Protein AF-A0A7C2HRN1-F1 (afdb_monomer)

Nearest PDB structures (foldseek):
  1wc1-assembly2_B  TM=8.917E-01  e=3.182E-07  Limnospira platensis
  1wc6-assembly2_B-2  TM=8.966E-01  e=6.779E-07  Limnospira platensis
  1cju-assembly1_A  TM=7.085E-01  e=2.713E-06  Canis lupus familiaris
  8hbe-assembly1_A  TM=8.268E-01  e=2.623E-05  Homo sapiens
  3uvj-assembly1_A  TM=7.933E-01  e=1.914E-05  Homo sapiens

Radius of gyration: 29.75 Å; Cα contacts (8 Å, |Δi|>4): 260; chains: 1; bounding box: 44×72×81 Å

Sequence (188 aa):
MGASLRDDRPRGGRRPVPVGACPSCGNASPEGARFCASCGASLVRACPTCGAEPPEAARFCPSCGTAIAEREPVAPGRERRLVTVLFADVTGSTGLGERLDPERLQEVLGTCFAAMREEIEAEGGTVEKFIGDAIVAVFGVPVAHEDDPSDRAARARSRGLRAAPGAVGARPDRARSRRGAARPRPRR

Solvent-accessible surface area (backbone atoms only — not comparable to full-atom values): 11573 Å² total; per-residue (Å²): 142,83,84,79,82,76,82,84,70,82,78,83,82,80,88,83,77,91,53,56,58,37,92,87,78,59,50,84,33,63,80,89,49,57,48,35,94,86,79,63,49,73,64,57,68,50,38,92,86,80,58,50,69,50,61,94,87,47,56,44,32,90,88,78,63,51,74,40,83,75,74,76,74,76,72,79,69,82,59,78,44,72,30,21,37,35,42,33,30,48,59,64,47,69,66,42,56,76,75,37,58,72,69,61,40,50,54,55,51,49,54,33,50,50,36,32,47,53,30,30,47,75,54,55,29,36,79,76,49,73,59,89,69,28,42,37,31,33,18,37,45,95,58,74,61,96,63,61,31,61,58,34,50,51,49,19,48,59,50,17,42,72,62,16,91,51,58,46,55,61,50,81,42,86,44,77,48,73,63,68,87,78,74,81,76,82,84,128

Mean predicted aligned error: 18.75 Å

pLDDT: mean 71.65, std 17.54, range [27.45, 92.25]

Foldseek 3Di:
DDDDDDPPDPPPDDDDDFDDQDPVPRHTDDPPDQADPPPGHGPADADPPPRHGDDLPDQADPVPRHGDDHDDPPPPPFDWWWKKKKKKFFPCLVVCPVVDDPVVSCVLLVQLCVLLCVLCVVLPWAFDDDDRRMTIIMFCPPPHDPDDNVVSSVRSQVRSCVRRPGRIDMDIDGDTDGDDDDDPDDDD

Structure (mmCIF, N/CA/C/O backbone):
data_AF-A0A7C2HRN1-F1
#
_entry.id   AF-A0A7C2HRN1-F1
#
loop_
_atom_site.group_PDB
_atom_site.id
_atom_site.type_symbol
_atom_site.label_atom_id
_atom_site.label_alt_id
_atom_site.label_comp_id
_atom_site.label_asym_id
_atom_site.label_entity_id
_atom_site.label_seq_id
_atom_site.pdbx_PDB_ins_code
_atom_site.Cartn_x
_atom_site.Cartn_y
_atom_site.Cartn_z
_atom_site.occupancy
_atom_site.B_iso_or_equiv
_atom_site.auth_seq_id
_atom_site.auth_comp_id
_atom_site.auth_asym_id
_atom_site.auth_atom_id
_atom_site.pdbx_PDB_model_num
ATOM 1 N N . MET A 1 1 ? 26.101 -57.157 -52.141 1.00 45.25 1 MET A N 1
ATOM 2 C CA . MET A 1 1 ? 24.809 -56.580 -52.572 1.00 45.25 1 MET A CA 1
ATOM 3 C C . MET A 1 1 ? 23.951 -56.419 -51.330 1.00 45.25 1 MET A C 1
ATOM 5 O O . MET A 1 1 ? 23.512 -57.412 -50.778 1.00 45.25 1 MET A O 1
ATOM 9 N N . GLY A 1 2 ? 23.824 -55.198 -50.822 1.00 41.22 2 GLY A N 1
ATOM 10 C CA . GLY A 1 2 ? 23.099 -54.899 -49.587 1.00 41.22 2 GLY A CA 1
ATOM 11 C C . GLY A 1 2 ? 22.874 -53.398 -49.516 1.00 41.22 2 GLY A C 1
ATOM 12 O O . GLY A 1 2 ? 23.604 -52.690 -48.832 1.00 41.22 2 GLY A O 1
ATOM 13 N N . ALA A 1 3 ? 21.950 -52.902 -50.337 1.00 44.88 3 ALA A N 1
ATOM 14 C CA . ALA A 1 3 ? 21.559 -51.502 -50.333 1.00 44.88 3 ALA A CA 1
ATOM 15 C C . ALA A 1 3 ? 20.551 -51.294 -49.196 1.00 44.88 3 ALA A C 1
ATOM 17 O O . ALA A 1 3 ? 19.412 -51.749 -49.283 1.00 44.88 3 ALA A O 1
ATOM 18 N N . SER A 1 4 ? 20.994 -50.646 -48.115 1.00 40.56 4 SER A N 1
ATOM 19 C CA . SER A 1 4 ? 20.122 -50.192 -47.031 1.00 40.56 4 SER A CA 1
ATOM 20 C C . SER A 1 4 ? 19.018 -49.294 -47.580 1.00 40.56 4 SER A C 1
ATOM 22 O O . SER A 1 4 ? 19.287 -48.196 -48.071 1.00 40.56 4 SER A O 1
ATOM 24 N N . LEU A 1 5 ? 17.778 -49.760 -47.436 1.00 45.72 5 LEU A N 1
ATOM 25 C CA . LEU A 1 5 ? 16.561 -48.962 -47.520 1.00 45.72 5 LEU A CA 1
ATOM 26 C C . LEU A 1 5 ? 16.679 -47.790 -46.536 1.00 45.72 5 LEU A C 1
ATOM 28 O O . LEU A 1 5 ? 16.682 -47.980 -45.320 1.00 45.72 5 LEU A O 1
ATOM 32 N N . ARG A 1 6 ? 16.835 -46.576 -47.070 1.00 44.16 6 ARG A N 1
ATOM 33 C CA . ARG A 1 6 ? 16.735 -45.342 -46.292 1.00 44.16 6 ARG A CA 1
ATOM 34 C C . ARG A 1 6 ? 15.253 -45.029 -46.121 1.00 44.16 6 ARG A C 1
ATOM 36 O O . ARG A 1 6 ? 14.573 -44.675 -47.076 1.00 44.16 6 ARG A O 1
ATOM 43 N N . ASP A 1 7 ? 14.789 -45.224 -44.895 1.00 42.53 7 ASP A N 1
ATOM 44 C CA . ASP A 1 7 ? 13.493 -44.810 -44.366 1.00 42.53 7 ASP A CA 1
ATOM 45 C C . ASP A 1 7 ? 13.423 -43.268 -44.407 1.00 42.53 7 ASP A C 1
ATOM 47 O O . ASP A 1 7 ? 13.931 -42.578 -43.520 1.00 42.53 7 ASP A O 1
ATOM 51 N N . ASP A 1 8 ? 12.878 -42.714 -45.493 1.00 45.72 8 ASP A N 1
ATOM 52 C CA . ASP A 1 8 ? 12.669 -41.271 -45.669 1.00 45.72 8 ASP A CA 1
ATOM 53 C C . ASP A 1 8 ? 11.394 -40.848 -44.917 1.00 45.72 8 ASP A C 1
ATOM 55 O O . ASP A 1 8 ? 10.324 -40.620 -45.482 1.00 45.72 8 ASP A O 1
ATOM 59 N N . ARG A 1 9 ? 11.483 -40.821 -43.582 1.00 45.09 9 ARG A N 1
ATOM 60 C CA . ARG A 1 9 ? 10.468 -40.176 -42.740 1.00 45.09 9 ARG A CA 1
ATOM 61 C C . ARG A 1 9 ? 10.621 -38.658 -42.848 1.00 45.09 9 ARG A C 1
ATOM 63 O O . ARG A 1 9 ? 11.699 -38.142 -42.528 1.00 45.09 9 ARG A O 1
ATOM 70 N N . PRO A 1 10 ? 9.554 -37.908 -43.184 1.00 43.75 10 PRO A N 1
ATOM 71 C CA . PRO A 1 10 ? 9.618 -36.459 -43.186 1.00 43.75 10 PRO A CA 1
ATOM 72 C C . PRO A 1 10 ? 9.834 -35.975 -41.750 1.00 43.75 10 PRO A C 1
ATOM 74 O O . PRO A 1 10 ? 9.053 -36.264 -40.839 1.00 43.75 10 PRO A O 1
ATOM 77 N N . ARG A 1 11 ? 10.926 -35.236 -41.543 1.00 50.72 11 ARG A N 1
ATOM 78 C CA . ARG A 1 11 ? 11.246 -34.586 -40.270 1.00 50.72 11 ARG A CA 1
ATOM 79 C C . ARG A 1 11 ? 10.226 -33.479 -40.008 1.00 50.72 11 ARG A C 1
ATOM 81 O O . ARG A 1 11 ? 10.420 -32.331 -40.396 1.00 50.72 11 ARG A O 1
ATOM 88 N N . GLY A 1 12 ? 9.145 -33.828 -39.314 1.00 49.72 12 GLY A N 1
ATOM 89 C CA . GLY A 1 12 ? 8.330 -32.864 -38.588 1.00 49.72 12 GLY A CA 1
ATOM 90 C C . GLY A 1 12 ? 9.223 -32.119 -37.597 1.00 49.72 12 GLY A C 1
ATOM 91 O O . GLY A 1 12 ? 9.751 -32.717 -36.663 1.00 49.72 12 GLY A O 1
ATOM 92 N N . GLY A 1 13 ? 9.453 -30.826 -37.826 1.00 42.97 13 GLY A N 1
ATOM 93 C CA . GLY A 1 13 ? 10.395 -30.096 -36.986 1.00 42.97 13 GLY A CA 1
ATOM 94 C C . GLY A 1 13 ? 10.585 -28.635 -37.347 1.00 42.97 13 GLY A C 1
ATOM 95 O O . GLY A 1 13 ? 11.672 -28.249 -37.759 1.00 42.97 13 GLY A O 1
ATOM 96 N N . ARG A 1 14 ? 9.530 -27.840 -37.144 1.00 41.12 14 ARG A N 1
ATOM 97 C CA . ARG A 1 14 ? 9.493 -26.569 -36.387 1.00 41.12 14 ARG A CA 1
ATOM 98 C C . ARG A 1 14 ? 8.205 -25.848 -36.780 1.00 41.12 14 ARG A C 1
ATOM 100 O O . ARG A 1 14 ? 8.056 -25.424 -37.916 1.00 41.12 14 ARG A O 1
ATOM 107 N N . ARG A 1 15 ? 7.270 -25.718 -35.839 1.00 50.97 15 ARG A N 1
ATOM 108 C CA . ARG A 1 15 ? 6.165 -24.754 -35.914 1.00 50.97 15 ARG A CA 1
ATOM 109 C C . ARG A 1 15 ? 6.589 -23.562 -35.047 1.00 50.97 15 ARG A C 1
ATOM 111 O O . ARG A 1 15 ? 6.475 -23.676 -33.826 1.00 50.97 15 ARG A O 1
ATOM 118 N N . PRO A 1 16 ? 7.139 -22.468 -35.603 1.00 43.41 16 PRO A N 1
ATOM 119 C CA . PRO A 1 16 ? 7.431 -21.284 -34.816 1.00 43.41 16 PRO A CA 1
ATOM 120 C C . PRO A 1 16 ? 6.200 -20.366 -34.791 1.00 43.41 16 PRO A C 1
ATOM 122 O O . PRO A 1 16 ? 5.743 -19.896 -35.824 1.00 43.41 16 PRO A O 1
ATOM 125 N N . VAL A 1 17 ? 5.676 -20.227 -33.570 1.00 42.38 17 VAL A N 1
ATOM 126 C CA . VAL A 1 17 ? 5.118 -19.052 -32.866 1.00 42.38 17 VAL A CA 1
ATOM 127 C C . VAL A 1 17 ? 4.156 -18.089 -33.601 1.00 42.38 17 VAL A C 1
ATOM 129 O O . VAL A 1 17 ? 4.520 -17.503 -34.615 1.00 42.38 17 VAL A O 1
ATOM 132 N N . PRO A 1 18 ? 2.954 -17.817 -33.045 1.00 54.56 18 PRO A N 1
ATOM 133 C CA . PRO A 1 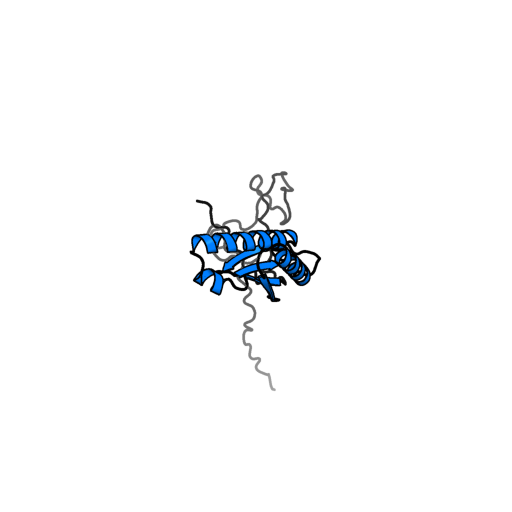18 ? 2.115 -16.709 -33.496 1.00 54.56 18 PRO A CA 1
ATOM 134 C C . PRO A 1 18 ? 2.670 -15.396 -32.939 1.00 54.56 18 PRO A C 1
ATOM 136 O O . PRO A 1 18 ? 2.815 -15.292 -31.719 1.00 54.56 18 PRO A O 1
ATOM 139 N N . VAL A 1 19 ? 2.912 -14.367 -33.760 1.00 56.28 19 VAL A N 1
ATOM 140 C CA . VAL A 1 19 ? 3.094 -13.025 -33.186 1.00 56.28 19 VAL A CA 1
ATOM 141 C C . VAL A 1 19 ? 2.606 -11.897 -34.089 1.00 56.28 19 VAL A C 1
ATOM 143 O O . VAL A 1 19 ? 3.164 -11.620 -35.141 1.00 56.28 19 VAL A O 1
ATOM 146 N N . GLY A 1 20 ? 1.583 -11.205 -33.586 1.00 70.06 20 GLY A N 1
ATOM 147 C CA . GLY A 1 20 ? 0.979 -10.019 -34.181 1.00 70.06 20 GLY A CA 1
ATOM 148 C C . GLY A 1 20 ? -0.318 -10.340 -34.916 1.00 70.06 20 GLY A C 1
ATOM 149 O O . GLY A 1 20 ? -0.304 -10.798 -36.055 1.00 70.06 20 GLY A O 1
ATOM 150 N N . ALA A 1 21 ? -1.459 -10.086 -34.275 1.00 78.50 21 ALA A N 1
ATOM 151 C CA . ALA A 1 21 ? -2.725 -9.999 -34.993 1.00 78.50 21 ALA A CA 1
ATOM 152 C C . ALA A 1 21 ? -2.734 -8.703 -35.811 1.00 78.50 21 ALA A C 1
ATOM 154 O O . ALA A 1 21 ? -2.294 -7.658 -35.325 1.00 78.50 21 ALA A O 1
ATOM 155 N N . CYS A 1 22 ? -3.242 -8.761 -37.039 1.00 77.06 22 CYS A N 1
ATOM 156 C CA . CYS A 1 22 ? -3.465 -7.560 -37.828 1.00 77.06 22 CYS A CA 1
ATOM 157 C C . CYS A 1 22 ? -4.412 -6.619 -37.056 1.00 77.06 22 CYS A C 1
ATOM 159 O O . CYS A 1 22 ? -5.505 -7.051 -36.690 1.00 77.06 22 CYS A O 1
ATOM 161 N N . PRO A 1 23 ? -4.061 -5.341 -36.832 1.00 73.31 23 PRO A N 1
ATOM 162 C CA . PRO A 1 23 ? -4.917 -4.412 -36.091 1.00 73.31 23 PRO A CA 1
ATOM 163 C C . PRO A 1 23 ? -6.205 -4.049 -36.846 1.00 73.31 23 PRO A C 1
ATOM 165 O O . PRO A 1 23 ? -7.134 -3.524 -36.246 1.00 73.31 23 PRO A O 1
ATOM 168 N N . SER A 1 24 ? -6.264 -4.326 -38.153 1.00 79.81 24 SER A N 1
ATOM 169 C CA . SER A 1 24 ? -7.425 -4.038 -38.997 1.00 79.81 24 SER A CA 1
ATOM 170 C C . SER A 1 24 ? -8.423 -5.201 -39.064 1.00 79.81 24 SER A C 1
ATOM 172 O O . SER A 1 24 ? -9.620 -4.964 -38.954 1.00 79.81 24 SER A O 1
ATOM 174 N N . CYS A 1 25 ? -7.963 -6.450 -39.220 1.00 83.75 25 CYS A N 1
ATOM 175 C CA . CYS A 1 25 ? -8.852 -7.611 -39.403 1.00 83.75 25 CYS A CA 1
ATOM 176 C C . CYS A 1 25 ? -8.698 -8.717 -38.347 1.00 83.75 25 CYS A C 1
ATOM 178 O O . CYS A 1 25 ? -9.441 -9.693 -38.370 1.00 83.75 25 CYS A O 1
ATOM 180 N N . GLY A 1 26 ? -7.720 -8.613 -37.445 1.00 79.12 26 GLY A N 1
ATOM 181 C CA . GLY A 1 26 ? -7.476 -9.593 -36.385 1.00 79.12 26 GLY A CA 1
ATOM 182 C C . GLY A 1 26 ? -6.780 -10.885 -36.826 1.00 79.12 26 GLY A C 1
ATOM 183 O O . GLY A 1 26 ? -6.424 -11.692 -35.970 1.00 79.12 26 GLY A O 1
ATOM 184 N N . ASN A 1 27 ? -6.537 -11.095 -38.126 1.00 82.69 27 ASN A N 1
ATOM 185 C CA . ASN A 1 27 ? -5.883 -12.313 -38.602 1.00 82.69 27 ASN A CA 1
ATOM 186 C C . ASN A 1 27 ? -4.417 -12.389 -38.147 1.00 82.69 27 ASN A C 1
ATOM 188 O O . ASN A 1 27 ? -3.710 -11.375 -38.106 1.00 82.69 27 ASN A O 1
ATOM 192 N N . ALA A 1 28 ? -3.949 -13.602 -37.851 1.00 83.31 28 ALA A N 1
ATOM 193 C CA . ALA A 1 28 ? -2.553 -13.841 -37.507 1.00 83.31 28 ALA A CA 1
ATOM 194 C C . ALA A 1 28 ? -1.636 -13.398 -38.656 1.00 83.31 28 ALA A C 1
ATOM 196 O O . ALA A 1 28 ? -1.894 -13.703 -39.824 1.00 83.31 28 ALA A O 1
ATOM 197 N N . SER A 1 29 ? -0.574 -12.671 -38.319 1.00 80.12 29 SER A N 1
ATOM 198 C CA . SER A 1 29 ? 0.444 -12.239 -39.273 1.00 80.12 29 SER A CA 1
ATOM 199 C C . SER A 1 29 ? 1.785 -12.893 -38.930 1.00 80.12 29 SER A C 1
ATOM 201 O O . SER A 1 29 ? 2.085 -13.063 -37.746 1.00 80.12 29 SER A O 1
ATOM 203 N N . PRO A 1 30 ? 2.572 -13.319 -39.933 1.00 76.19 30 PRO A N 1
ATOM 204 C CA . PRO A 1 30 ? 3.904 -13.849 -39.685 1.00 76.19 30 PRO A CA 1
ATOM 205 C C . PRO A 1 30 ? 4.867 -12.736 -39.246 1.00 76.19 30 PRO A C 1
ATOM 207 O O . PRO A 1 30 ? 4.698 -11.569 -39.606 1.00 76.19 30 PRO A O 1
ATOM 210 N N . GLU A 1 31 ? 5.890 -13.103 -38.475 1.00 73.19 31 GLU A N 1
ATOM 211 C CA . GLU A 1 31 ? 6.934 -12.179 -38.027 1.00 73.19 31 GLU A CA 1
ATOM 212 C C . GLU A 1 31 ? 7.649 -11.548 -39.235 1.00 73.19 31 GLU A C 1
ATOM 214 O O . GLU A 1 31 ? 8.022 -12.237 -40.184 1.00 73.19 31 GLU A O 1
ATOM 219 N N . GLY A 1 32 ? 7.787 -10.219 -39.233 1.00 71.19 32 GLY A N 1
ATOM 220 C CA . GLY A 1 32 ? 8.375 -9.468 -40.347 1.00 71.19 32 GLY A CA 1
ATOM 221 C C . GLY A 1 32 ? 7.447 -9.223 -41.547 1.00 71.19 32 GLY A C 1
ATOM 222 O O . GLY A 1 32 ? 7.886 -8.635 -42.537 1.00 71.19 32 GLY A O 1
ATOM 223 N N . ALA A 1 33 ? 6.170 -9.625 -41.492 1.00 79.19 33 ALA A N 1
ATOM 224 C CA . ALA A 1 33 ? 5.206 -9.304 -42.545 1.00 79.19 33 ALA A CA 1
ATOM 225 C C . ALA A 1 33 ? 4.976 -7.789 -42.655 1.00 79.19 33 ALA A C 1
ATOM 227 O O . ALA A 1 33 ? 4.606 -7.137 -41.681 1.00 79.19 33 ALA A O 1
ATOM 228 N N . ARG A 1 34 ? 5.141 -7.235 -43.863 1.00 79.44 34 ARG A N 1
ATOM 229 C CA . ARG A 1 34 ? 4.882 -5.808 -44.139 1.00 79.44 34 ARG A CA 1
ATOM 230 C C . ARG A 1 34 ? 3.404 -5.508 -44.385 1.00 79.44 34 ARG A C 1
ATOM 232 O O . ARG A 1 34 ? 2.947 -4.411 -44.085 1.00 79.44 34 ARG A O 1
ATOM 239 N N . PHE A 1 35 ? 2.655 -6.498 -44.871 1.00 83.62 35 PHE A N 1
ATOM 240 C CA . PHE A 1 35 ? 1.225 -6.412 -45.168 1.00 83.62 35 PHE A CA 1
ATOM 241 C C . PHE A 1 35 ? 0.493 -7.665 -44.678 1.00 83.62 35 PHE A C 1
ATOM 243 O O . PHE A 1 35 ? 1.067 -8.756 -44.632 1.00 83.62 35 PHE A O 1
ATOM 250 N N . CYS A 1 36 ? -0.788 -7.528 -44.339 1.00 83.44 36 CYS A N 1
ATOM 251 C CA . CYS A 1 36 ? -1.638 -8.655 -43.976 1.00 83.44 36 CYS A CA 1
ATOM 252 C C . CYS A 1 36 ? -2.037 -9.464 -45.219 1.00 83.44 36 CYS A C 1
ATOM 254 O O . CYS A 1 36 ? -2.686 -8.937 -46.118 1.00 83.44 36 CYS A O 1
ATOM 256 N N . ALA A 1 37 ? -1.748 -10.768 -45.230 1.00 82.50 37 ALA A N 1
ATOM 257 C CA . ALA A 1 37 ? -2.118 -11.668 -46.329 1.00 82.50 37 ALA A CA 1
ATOM 258 C C . ALA A 1 37 ? -3.637 -11.901 -46.474 1.00 82.50 37 ALA A C 1
ATOM 260 O O . ALA A 1 37 ? -4.075 -12.467 -47.468 1.00 82.50 37 ALA A O 1
ATOM 261 N N . SER A 1 38 ? -4.435 -11.494 -45.479 1.00 87.38 38 SER A N 1
ATOM 262 C CA . SER A 1 38 ? -5.891 -11.674 -45.470 1.00 87.38 38 SER A CA 1
ATOM 263 C C . SER A 1 38 ? -6.649 -10.423 -45.927 1.00 87.38 38 SER A C 1
ATOM 265 O O . SER A 1 38 ? -7.551 -10.538 -46.749 1.00 87.38 38 SER A O 1
ATOM 267 N N . CYS A 1 39 ? -6.292 -9.232 -45.429 1.00 86.56 39 CYS A N 1
ATOM 268 C CA . CYS A 1 39 ? -7.010 -7.987 -45.747 1.00 86.56 39 CYS A CA 1
ATOM 269 C C . CYS A 1 39 ? -6.171 -6.921 -46.470 1.00 86.56 39 CYS A C 1
ATOM 271 O O . CYS A 1 39 ? -6.699 -5.863 -46.797 1.00 86.56 39 CYS A O 1
ATOM 273 N N . GLY A 1 40 ? -4.870 -7.144 -46.681 1.00 81.75 40 GLY A N 1
ATOM 274 C CA . GLY A 1 40 ? -3.981 -6.194 -47.360 1.00 81.75 40 GLY A CA 1
ATOM 275 C C . GLY A 1 40 ? -3.516 -4.994 -46.523 1.00 81.75 40 GLY A C 1
ATOM 276 O O . GLY A 1 40 ? -2.736 -4.185 -47.017 1.00 81.75 40 GLY A O 1
ATOM 277 N N . ALA A 1 41 ? -3.941 -4.864 -45.261 1.00 81.25 41 ALA A N 1
ATOM 278 C CA . ALA A 1 41 ? -3.523 -3.751 -44.405 1.00 81.25 41 ALA A CA 1
ATOM 279 C C . ALA A 1 41 ? -2.003 -3.745 -44.162 1.00 81.25 41 ALA A C 1
ATOM 281 O O . ALA A 1 41 ? -1.408 -4.797 -43.915 1.00 81.25 41 ALA A O 1
ATOM 282 N N . SER A 1 42 ? -1.390 -2.557 -44.183 1.00 80.81 42 SER A N 1
ATOM 283 C CA . SER A 1 42 ? 0.020 -2.374 -43.817 1.00 80.81 42 SER A CA 1
ATOM 284 C C . SER A 1 42 ? 0.226 -2.656 -42.327 1.00 80.81 42 SER A C 1
ATOM 286 O O . SER A 1 42 ? -0.508 -2.145 -41.480 1.00 80.81 42 SER A O 1
ATOM 288 N N . LEU A 1 43 ? 1.208 -3.499 -42.013 1.00 77.25 43 LEU A N 1
ATOM 289 C CA . LEU A 1 43 ? 1.569 -3.900 -40.648 1.00 77.25 43 LEU A CA 1
ATOM 290 C C . LEU A 1 43 ? 2.807 -3.156 -40.133 1.00 77.25 43 LEU A C 1
ATOM 292 O O . LEU A 1 43 ? 3.103 -3.187 -38.939 1.00 77.25 43 LEU A O 1
ATOM 296 N N . VAL A 1 44 ? 3.525 -2.480 -41.029 1.00 77.94 44 VAL A N 1
ATOM 297 C CA . VAL A 1 44 ? 4.661 -1.625 -40.693 1.00 77.94 44 VAL A CA 1
ATOM 298 C C . VAL A 1 44 ? 4.175 -0.252 -40.246 1.00 77.94 44 VAL A C 1
ATOM 300 O O . VAL A 1 44 ? 3.229 0.315 -40.796 1.00 77.94 44 VAL A O 1
ATOM 303 N N . ARG A 1 45 ? 4.842 0.305 -39.232 1.00 76.81 45 ARG A N 1
ATOM 304 C CA . ARG A 1 45 ? 4.619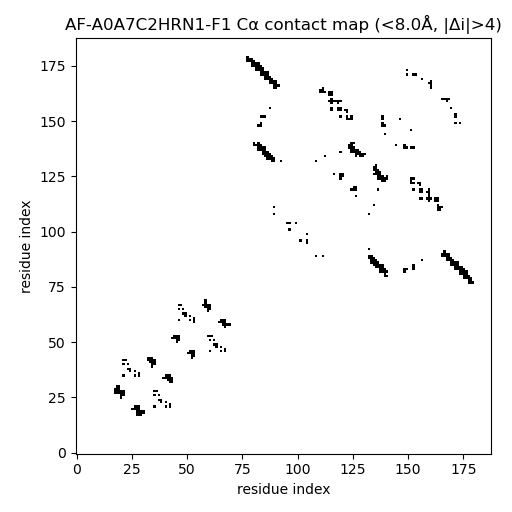 1.686 -38.800 1.00 76.81 45 ARG A CA 1
ATOM 305 C C . ARG A 1 45 ? 5.078 2.599 -39.931 1.00 76.81 45 ARG A C 1
ATOM 307 O O . ARG A 1 45 ? 6.263 2.640 -40.232 1.00 76.81 45 ARG A O 1
ATOM 314 N N . ALA A 1 46 ? 4.146 3.328 -40.528 1.00 81.75 46 ALA A N 1
ATOM 315 C CA . ALA A 1 46 ? 4.434 4.368 -41.502 1.00 81.75 46 ALA A CA 1
ATOM 316 C C . ALA A 1 46 ? 4.227 5.746 -40.865 1.00 81.75 46 ALA A C 1
ATOM 318 O O . ALA A 1 46 ? 3.395 5.922 -39.971 1.00 81.75 46 ALA A O 1
ATOM 319 N N . CYS A 1 47 ? 4.990 6.734 -41.320 1.00 81.56 47 CYS A N 1
ATOM 320 C CA . CYS A 1 47 ? 4.751 8.125 -40.979 1.00 81.56 47 CYS A CA 1
ATOM 321 C C . CYS A 1 47 ? 3.354 8.534 -41.484 1.00 81.56 47 CYS A C 1
ATOM 323 O O . CYS A 1 47 ? 3.088 8.364 -42.674 1.00 81.56 47 CYS A O 1
ATOM 325 N N . PRO A 1 48 ? 2.483 9.115 -40.638 1.00 80.69 48 PRO A N 1
ATOM 326 C CA . PRO A 1 48 ? 1.136 9.510 -41.055 1.00 80.69 48 PRO A CA 1
ATOM 327 C C . PRO A 1 48 ? 1.140 10.651 -42.083 1.00 80.69 48 PRO A C 1
ATOM 329 O O . PRO A 1 48 ? 0.165 10.827 -42.802 1.00 80.69 48 PRO A O 1
ATOM 332 N N . THR A 1 49 ? 2.234 11.413 -42.157 1.00 84.56 49 THR A N 1
ATOM 333 C CA . THR A 1 49 ? 2.358 12.567 -43.054 1.00 84.56 49 THR A CA 1
ATOM 334 C C . THR A 1 49 ? 2.911 12.185 -44.422 1.00 84.56 49 THR A C 1
ATOM 336 O O . THR A 1 49 ? 2.363 12.598 -45.435 1.00 84.56 49 THR A O 1
ATOM 339 N N . CYS A 1 50 ? 4.011 11.426 -44.482 1.00 86.94 50 CYS A N 1
ATOM 340 C CA . CYS A 1 50 ? 4.705 11.148 -45.749 1.00 86.94 50 CYS A CA 1
ATOM 341 C C . CYS A 1 50 ? 4.778 9.664 -46.126 1.00 86.94 50 CYS A C 1
ATOM 343 O O . CYS A 1 50 ? 5.341 9.332 -47.163 1.00 86.94 50 CYS A O 1
ATOM 345 N N . GLY A 1 51 ? 4.270 8.758 -45.288 1.00 80.25 51 GLY A N 1
ATOM 346 C CA . GLY A 1 51 ? 4.279 7.318 -45.559 1.00 80.25 51 GLY A CA 1
ATOM 347 C C . GLY A 1 51 ? 5.636 6.622 -45.405 1.00 80.25 51 GLY A C 1
ATOM 348 O O . GLY A 1 51 ? 5.692 5.403 -45.528 1.00 80.25 51 GLY A O 1
ATOM 349 N N . ALA A 1 52 ? 6.720 7.346 -45.100 1.00 84.12 52 ALA A N 1
ATOM 350 C CA . ALA A 1 52 ? 8.029 6.736 -44.864 1.00 84.12 52 ALA A CA 1
ATOM 351 C C . ALA A 1 52 ? 7.994 5.789 -43.656 1.00 84.12 52 ALA A C 1
ATOM 353 O O . ALA A 1 52 ? 7.332 6.084 -42.662 1.00 84.12 52 ALA A O 1
ATOM 354 N N . GLU A 1 53 ? 8.741 4.689 -43.716 1.00 84.19 53 GLU A N 1
ATOM 355 C CA . GLU A 1 53 ? 8.905 3.750 -42.604 1.00 84.19 53 GLU A CA 1
ATOM 356 C C . GLU A 1 53 ? 10.010 4.249 -41.660 1.00 84.19 53 GLU A C 1
ATOM 358 O O . GLU A 1 53 ? 11.196 4.119 -41.976 1.00 84.19 53 GLU A O 1
ATOM 363 N N . PRO A 1 54 ? 9.675 4.872 -40.515 1.00 80.81 54 PRO A N 1
ATOM 364 C CA . PRO A 1 54 ? 10.674 5.217 -39.517 1.00 80.81 54 PRO A CA 1
ATOM 365 C C . PRO A 1 54 ? 11.325 3.964 -38.909 1.00 80.81 54 PRO A C 1
ATOM 367 O O . PRO A 1 54 ? 10.641 2.957 -38.707 1.00 80.81 54 PRO A O 1
ATOM 370 N N . PRO A 1 55 ? 12.610 4.034 -38.513 1.00 78.94 55 PRO A N 1
ATOM 371 C CA . PRO A 1 55 ? 13.204 2.995 -37.679 1.00 78.94 55 PRO A CA 1
ATOM 372 C C . PRO A 1 55 ? 12.452 2.875 -36.344 1.00 78.94 55 PRO A C 1
ATOM 374 O O . PRO A 1 55 ? 11.826 3.827 -35.875 1.00 78.94 55 PRO A O 1
ATOM 377 N N . GLU A 1 56 ? 12.526 1.706 -35.710 1.00 74.81 56 GLU A N 1
ATOM 378 C CA . GLU A 1 56 ? 11.715 1.367 -34.530 1.00 74.81 56 GLU A CA 1
ATOM 379 C C . GLU A 1 56 ? 11.861 2.378 -33.376 1.00 74.81 56 GLU A C 1
ATOM 381 O O . GLU A 1 56 ? 10.874 2.744 -32.740 1.00 74.81 56 GLU A O 1
ATOM 386 N N . ALA A 1 57 ? 13.074 2.901 -33.171 1.00 74.38 57 ALA A N 1
ATOM 387 C CA . ALA A 1 57 ? 13.392 3.871 -32.124 1.00 74.38 57 ALA A CA 1
ATOM 388 C C . ALA A 1 57 ? 13.182 5.348 -32.528 1.00 74.38 57 ALA A C 1
ATOM 390 O O . ALA A 1 57 ? 13.433 6.244 -31.720 1.00 74.38 57 ALA A O 1
ATOM 391 N N . ALA A 1 58 ? 12.758 5.646 -33.764 1.00 80.19 58 ALA A N 1
ATOM 392 C CA . ALA A 1 58 ? 12.600 7.033 -34.200 1.00 80.19 58 ALA A CA 1
ATOM 393 C C . ALA A 1 58 ? 11.394 7.715 -33.537 1.00 80.19 58 ALA A C 1
ATOM 395 O O . ALA A 1 58 ? 10.239 7.292 -33.682 1.00 80.19 58 ALA A O 1
ATOM 396 N N . ARG A 1 59 ? 11.694 8.835 -32.871 1.00 81.94 59 ARG A N 1
ATOM 397 C CA . ARG A 1 59 ? 10.728 9.821 -32.359 1.00 81.94 59 ARG A CA 1
ATOM 398 C C . ARG A 1 59 ? 10.228 10.779 -33.442 1.00 81.94 59 ARG A C 1
ATOM 400 O O . ARG A 1 59 ? 9.102 11.256 -33.371 1.00 81.94 59 ARG A O 1
ATOM 407 N N . PHE A 1 60 ? 11.049 11.026 -34.462 1.00 87.75 60 PHE A N 1
ATOM 408 C CA . PHE A 1 60 ? 10.743 11.900 -35.595 1.00 87.75 60 PHE A CA 1
ATOM 409 C C . PHE A 1 60 ? 10.989 11.168 -36.910 1.00 87.75 60 PHE A C 1
ATOM 411 O O . PHE A 1 60 ? 11.900 10.344 -37.011 1.00 87.75 60 PHE A O 1
ATOM 418 N N . CYS A 1 61 ? 10.189 11.473 -37.929 1.00 86.69 61 CYS A N 1
ATOM 419 C CA . CYS A 1 61 ? 10.384 10.930 -39.263 1.00 86.69 61 CYS A CA 1
ATOM 420 C C . CYS A 1 61 ? 11.703 11.446 -39.857 1.00 86.69 61 CYS A C 1
ATOM 422 O O . CYS A 1 61 ? 11.841 12.661 -40.014 1.00 86.69 61 CYS A O 1
ATOM 424 N N . PRO A 1 62 ? 12.634 10.568 -40.272 1.00 84.62 62 PRO A N 1
ATOM 425 C CA . PRO A 1 62 ? 13.888 11.000 -40.891 1.00 84.62 62 PRO A CA 1
ATOM 426 C C . PRO A 1 62 ? 13.683 11.650 -42.268 1.00 84.62 62 PRO A C 1
ATOM 428 O O . PRO A 1 62 ? 14.579 12.320 -42.762 1.00 84.62 62 PRO A O 1
ATOM 431 N N . SER A 1 63 ? 12.515 11.459 -42.892 1.00 89.06 63 SER A N 1
ATOM 432 C CA . SER A 1 63 ? 12.211 12.002 -44.218 1.00 89.06 63 SER A CA 1
ATOM 433 C C . SER A 1 63 ? 11.518 13.367 -44.186 1.00 89.06 63 SER A C 1
ATOM 435 O O . SER A 1 63 ? 11.752 14.164 -45.085 1.00 89.06 63 SER A O 1
ATOM 437 N N . CYS A 1 64 ? 10.652 13.644 -43.205 1.00 91.12 64 CYS A N 1
ATOM 438 C CA . CYS A 1 64 ? 9.835 14.870 -43.195 1.00 91.12 64 CYS A CA 1
ATOM 439 C C . CYS A 1 64 ? 9.783 15.596 -41.842 1.00 91.12 64 CYS A C 1
ATOM 441 O O . CYS A 1 64 ? 9.083 16.595 -41.715 1.00 91.12 64 CYS A O 1
ATOM 443 N N . GLY A 1 65 ? 10.455 15.083 -40.807 1.00 86.06 65 GLY A N 1
ATOM 444 C CA . GLY A 1 65 ? 10.508 15.706 -39.480 1.00 86.06 65 GLY A CA 1
ATOM 445 C C . GLY A 1 65 ? 9.241 15.573 -38.626 1.00 86.06 65 GLY A C 1
ATOM 446 O O . GLY A 1 65 ? 9.253 15.983 -37.470 1.00 86.06 65 GLY A O 1
ATOM 447 N N . THR A 1 66 ? 8.158 14.971 -39.137 1.00 88.00 66 THR A N 1
ATOM 448 C CA . THR A 1 66 ? 6.925 14.755 -38.353 1.00 88.00 66 THR A CA 1
ATOM 449 C C . THR A 1 66 ? 7.209 13.896 -37.118 1.00 88.00 66 THR A C 1
ATOM 451 O O . THR A 1 66 ? 7.814 12.828 -37.236 1.00 88.00 66 THR A O 1
ATOM 454 N N . ALA A 1 67 ? 6.736 14.330 -35.947 1.00 83.50 67 ALA A N 1
ATOM 455 C CA . ALA A 1 67 ? 6.779 13.538 -34.722 1.00 83.50 67 ALA A CA 1
ATOM 456 C C . ALA A 1 67 ? 5.912 12.281 -34.870 1.00 83.50 67 ALA A C 1
ATOM 458 O O . ALA A 1 67 ? 4.750 12.353 -35.270 1.00 83.50 67 ALA A O 1
ATOM 459 N N . ILE A 1 68 ? 6.472 11.118 -34.556 1.00 79.38 68 ILE A N 1
ATOM 460 C CA . ILE A 1 68 ? 5.774 9.842 -34.688 1.00 79.38 68 ILE A CA 1
ATOM 461 C C . ILE A 1 68 ? 5.518 9.341 -33.272 1.00 79.38 68 ILE A C 1
ATOM 463 O O . ILE A 1 68 ? 6.469 9.082 -32.535 1.00 79.38 68 ILE A O 1
ATOM 467 N N . ALA A 1 69 ? 4.239 9.242 -32.892 1.00 67.19 69 ALA A N 1
ATOM 468 C CA . ALA A 1 69 ? 3.802 8.925 -31.531 1.00 67.19 69 ALA A CA 1
ATOM 469 C C . ALA A 1 69 ? 4.558 7.717 -30.961 1.00 67.19 69 ALA A C 1
ATOM 471 O O . ALA A 1 69 ? 4.614 6.664 -31.607 1.00 67.19 69 ALA A O 1
ATOM 472 N N . GLU A 1 70 ? 5.177 7.896 -29.792 1.00 59.25 70 GLU A N 1
ATOM 473 C CA . GLU A 1 70 ? 5.914 6.848 -29.091 1.00 59.25 70 GLU A CA 1
ATOM 474 C C . GLU A 1 70 ? 4.981 5.653 -28.865 1.00 59.25 70 GLU A C 1
ATOM 476 O O . GLU A 1 70 ? 3.829 5.809 -28.456 1.00 59.25 70 GLU A O 1
ATOM 481 N N . ARG A 1 71 ? 5.459 4.441 -29.164 1.00 54.34 71 ARG A N 1
ATOM 482 C CA . ARG A 1 71 ? 4.779 3.234 -28.696 1.00 54.34 71 ARG A CA 1
ATOM 483 C C . ARG A 1 71 ? 4.775 3.334 -27.177 1.00 54.34 71 ARG A C 1
ATOM 485 O O . ARG A 1 71 ? 5.854 3.501 -26.610 1.00 54.34 71 ARG A O 1
ATOM 492 N N . GLU A 1 72 ? 3.604 3.263 -26.538 1.00 50.03 72 GLU A N 1
ATOM 493 C CA . GLU A 1 72 ? 3.565 3.200 -25.076 1.00 50.03 72 GLU A CA 1
ATOM 494 C C . GLU A 1 72 ? 4.568 2.133 -24.624 1.00 50.03 72 GLU A C 1
ATOM 496 O O . GLU A 1 72 ? 4.565 1.030 -25.195 1.00 50.03 72 GLU A O 1
ATOM 501 N N . PRO A 1 73 ? 5.478 2.464 -23.688 1.00 48.69 73 PRO A N 1
ATOM 502 C CA . PRO A 1 73 ? 6.488 1.524 -23.251 1.00 48.69 73 PRO A CA 1
ATOM 503 C C . PRO A 1 73 ? 5.772 0.249 -22.824 1.00 48.69 73 PRO A C 1
ATOM 505 O O . PRO A 1 73 ? 4.826 0.285 -22.035 1.00 48.69 73 PRO A O 1
ATOM 508 N N . VAL A 1 74 ? 6.196 -0.879 -23.396 1.00 48.97 74 VAL A N 1
ATOM 509 C CA . VAL A 1 74 ? 5.728 -2.201 -22.984 1.00 48.97 74 VAL A CA 1
ATOM 510 C C . VAL A 1 74 ? 5.877 -2.246 -21.469 1.00 48.97 74 VAL A C 1
ATOM 512 O O . VAL A 1 74 ? 6.995 -2.120 -20.969 1.00 48.97 74 VAL A O 1
ATOM 515 N N . ALA A 1 75 ? 4.749 -2.333 -20.752 1.00 50.56 75 ALA A N 1
ATOM 516 C CA . ALA A 1 75 ? 4.734 -2.314 -19.295 1.00 50.56 75 ALA A CA 1
ATOM 517 C C . ALA A 1 75 ? 5.825 -3.268 -18.782 1.00 50.56 75 ALA A C 1
ATOM 519 O O . ALA A 1 75 ? 5.869 -4.410 -19.258 1.00 50.56 75 ALA A O 1
ATOM 520 N N . PRO A 1 76 ? 6.724 -2.819 -17.882 1.00 50.41 76 PRO A N 1
ATOM 521 C CA . PRO A 1 76 ? 7.854 -3.629 -17.455 1.00 50.41 76 PRO A CA 1
ATOM 522 C C . PRO A 1 76 ? 7.336 -4.998 -17.014 1.00 50.41 76 PRO A C 1
ATOM 524 O O . PRO A 1 76 ? 6.354 -5.098 -16.271 1.00 50.41 76 PRO A O 1
ATOM 527 N N . GLY A 1 77 ? 7.943 -6.052 -17.567 1.00 52.31 77 GLY A N 1
ATOM 528 C CA . GLY A 1 77 ? 7.538 -7.434 -17.332 1.00 52.31 77 GLY A CA 1
ATOM 529 C C . GLY A 1 77 ? 7.411 -7.731 -15.838 1.00 52.31 77 GLY A C 1
ATOM 530 O O . GLY A 1 77 ? 8.050 -7.084 -15.015 1.00 52.31 77 GLY A O 1
ATOM 531 N N . ARG A 1 78 ? 6.560 -8.704 -15.480 1.00 48.53 78 ARG A N 1
ATOM 532 C CA . ARG A 1 78 ? 6.309 -9.126 -14.088 1.00 48.53 78 ARG A CA 1
ATOM 533 C C . ARG A 1 78 ? 7.617 -9.302 -13.307 1.00 48.53 78 ARG A C 1
ATOM 535 O O . ARG A 1 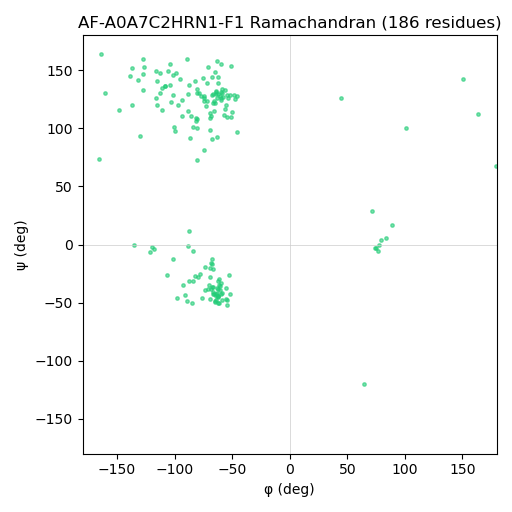78 ? 8.231 -10.365 -13.344 1.00 48.53 78 ARG A O 1
ATOM 542 N N . GLU A 1 79 ? 7.996 -8.283 -12.552 1.00 56.28 79 GLU A N 1
ATOM 543 C CA . GLU A 1 79 ? 9.183 -8.306 -11.711 1.00 56.28 79 GLU A CA 1
ATOM 544 C C . GLU A 1 79 ? 8.817 -8.863 -10.331 1.00 56.28 79 GLU A C 1
ATOM 546 O O . GLU A 1 79 ? 7.833 -8.452 -9.703 1.00 56.28 79 GLU A O 1
ATOM 551 N N . ARG A 1 80 ? 9.590 -9.843 -9.856 1.00 59.94 80 ARG A N 1
ATOM 552 C CA . ARG A 1 80 ? 9.476 -10.353 -8.486 1.00 59.94 80 ARG A CA 1
ATOM 553 C C . ARG A 1 80 ? 10.333 -9.466 -7.599 1.00 59.94 80 ARG A C 1
ATOM 555 O O . ARG A 1 80 ? 11.552 -9.526 -7.690 1.00 59.94 80 ARG A O 1
ATOM 562 N N . ARG A 1 81 ? 9.700 -8.677 -6.736 1.00 66.69 81 ARG A N 1
ATOM 563 C CA . ARG A 1 81 ? 10.404 -7.811 -5.785 1.00 66.69 81 ARG A CA 1
ATOM 564 C C . ARG A 1 81 ? 10.335 -8.422 -4.389 1.00 66.69 81 ARG A C 1
ATOM 566 O O . ARG A 1 81 ? 9.299 -8.961 -3.990 1.00 66.69 81 ARG A O 1
ATOM 573 N N . LEU A 1 82 ? 11.456 -8.385 -3.672 1.00 68.81 82 LEU A N 1
ATOM 574 C CA . LEU A 1 82 ? 11.478 -8.672 -2.240 1.00 68.81 82 LEU A CA 1
ATOM 575 C C . LEU A 1 82 ? 10.723 -7.549 -1.531 1.00 68.81 82 LEU A C 1
ATOM 577 O O . LEU A 1 82 ? 10.977 -6.376 -1.794 1.00 68.81 82 LEU A O 1
ATOM 581 N N . VAL A 1 83 ? 9.772 -7.918 -0.678 1.0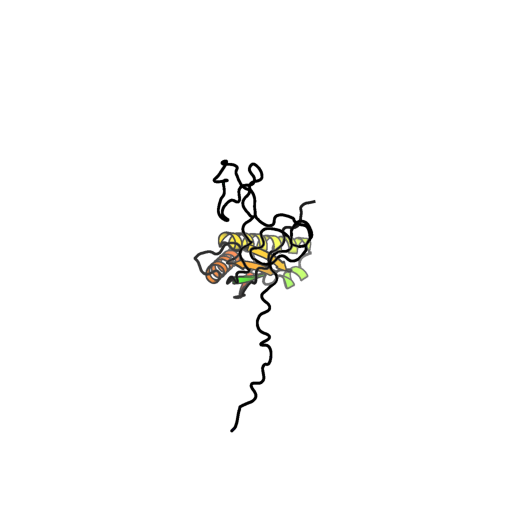0 81.81 83 VAL A N 1
ATOM 582 C CA . VAL A 1 83 ? 9.042 -6.967 0.159 1.00 81.81 83 VAL A CA 1
ATOM 583 C C . VAL A 1 83 ? 9.107 -7.426 1.604 1.00 81.81 83 VAL A C 1
ATOM 585 O O . VAL A 1 83 ? 9.311 -8.608 1.884 1.00 81.81 83 VAL A O 1
ATOM 588 N N . THR A 1 84 ? 8.878 -6.496 2.517 1.00 83.50 84 THR A N 1
ATOM 589 C CA . THR A 1 84 ? 8.604 -6.831 3.914 1.00 83.50 84 THR A CA 1
ATOM 590 C C . THR A 1 84 ? 7.170 -6.453 4.208 1.00 83.50 84 THR A C 1
ATOM 592 O O . THR A 1 84 ? 6.749 -5.344 3.878 1.00 83.50 84 THR A O 1
ATOM 595 N N . VAL A 1 85 ? 6.414 -7.371 4.803 1.00 86.44 85 VAL A N 1
ATOM 596 C CA . VAL A 1 85 ? 5.054 -7.096 5.263 1.00 86.44 85 VAL A CA 1
ATOM 597 C C . VAL A 1 85 ? 5.108 -6.927 6.773 1.00 86.44 85 VAL A C 1
ATOM 599 O O . VAL A 1 85 ? 5.582 -7.804 7.490 1.00 86.44 85 VAL A O 1
ATOM 602 N N . LEU A 1 86 ? 4.654 -5.779 7.253 1.00 85.62 86 LEU A N 1
ATOM 603 C CA . LEU A 1 86 ? 4.487 -5.500 8.668 1.00 85.62 86 LEU A CA 1
ATOM 604 C C . LEU A 1 86 ? 3.028 -5.758 9.034 1.00 85.62 86 LEU A C 1
ATOM 606 O O . LEU A 1 86 ? 2.130 -5.107 8.500 1.00 85.62 86 LEU A O 1
ATOM 610 N N . PHE A 1 87 ? 2.817 -6.684 9.962 1.00 84.94 87 PHE A N 1
ATOM 611 C CA . PHE A 1 87 ? 1.551 -6.830 10.668 1.00 84.94 87 PHE A CA 1
ATOM 612 C C . PHE A 1 87 ? 1.707 -6.190 12.037 1.00 84.94 87 PHE A C 1
ATOM 614 O O . PHE A 1 87 ? 2.668 -6.509 12.739 1.00 84.94 87 PHE A O 1
ATOM 621 N N . ALA A 1 88 ? 0.800 -5.299 12.409 1.00 82.75 88 ALA A N 1
ATOM 622 C CA . ALA A 1 88 ? 0.752 -4.685 13.729 1.00 82.75 88 ALA A CA 1
ATOM 623 C C . ALA A 1 88 ? -0.669 -4.757 14.270 1.00 82.75 88 ALA A C 1
ATOM 625 O O . ALA A 1 88 ? -1.598 -4.593 13.498 1.00 82.75 88 ALA A O 1
ATOM 626 N N . ASP A 1 89 ? -0.825 -4.998 15.562 1.00 83.81 89 ASP A N 1
ATOM 627 C CA . ASP A 1 89 ? -2.116 -5.133 16.230 1.00 83.81 89 ASP A CA 1
ATOM 628 C C . ASP A 1 89 ? -2.105 -4.417 17.586 1.00 83.81 89 ASP A C 1
ATOM 630 O O . ASP A 1 89 ? -1.068 -4.372 18.257 1.00 83.81 89 ASP A O 1
ATOM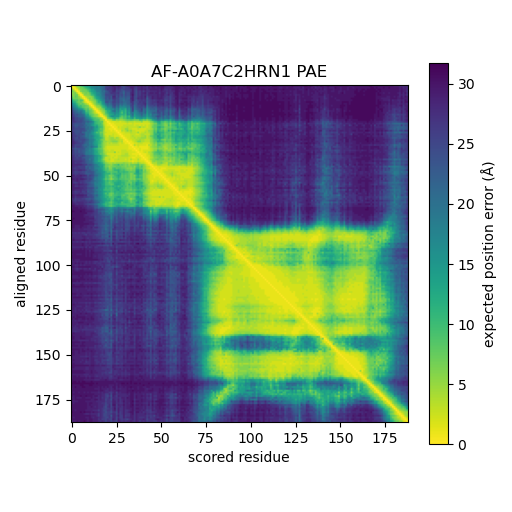 634 N N . VAL A 1 90 ? -3.232 -3.833 17.990 1.00 81.56 90 VAL A N 1
ATOM 635 C CA . VAL A 1 90 ? -3.358 -3.100 19.256 1.00 81.56 90 VAL A CA 1
ATOM 636 C C . VAL A 1 90 ? -3.591 -4.086 20.404 1.00 81.56 90 VAL A C 1
ATOM 638 O O . VAL A 1 90 ? -4.673 -4.635 20.571 1.00 81.56 90 VAL A O 1
ATOM 641 N N . THR A 1 91 ? -2.593 -4.278 21.268 1.00 80.44 91 THR A N 1
ATOM 642 C CA . THR A 1 91 ? -2.716 -5.212 22.399 1.00 80.44 91 THR A CA 1
ATOM 643 C C . THR A 1 91 ? -3.795 -4.748 23.377 1.00 80.44 91 THR A C 1
ATOM 645 O O . THR A 1 91 ? -3.792 -3.602 23.827 1.00 80.44 91 THR A O 1
ATOM 648 N N . GLY A 1 92 ? -4.680 -5.666 23.772 1.00 74.94 92 GLY A N 1
ATOM 649 C CA . GLY A 1 92 ? -5.752 -5.388 24.734 1.00 74.94 92 GLY A CA 1
ATOM 650 C C . GLY A 1 92 ? -7.004 -4.753 24.119 1.00 74.94 92 GLY A C 1
ATOM 651 O O . GLY A 1 92 ? -7.935 -4.426 24.859 1.00 74.94 92 GLY A O 1
ATOM 652 N N . SER A 1 93 ? -7.052 -4.629 22.791 1.00 74.75 93 SER A N 1
ATOM 653 C CA . SER A 1 93 ? -8.215 -4.215 21.994 1.00 74.75 93 SER A CA 1
ATOM 654 C C . SER A 1 93 ? -9.475 -5.029 22.301 1.00 74.75 93 SER A C 1
ATOM 656 O O . SER A 1 93 ? -10.544 -4.450 22.460 1.00 74.75 93 SER A O 1
ATOM 658 N N . THR A 1 94 ? -9.357 -6.353 22.456 1.00 79.62 94 THR A N 1
ATOM 659 C CA . THR A 1 94 ? -10.494 -7.246 22.730 1.00 79.62 94 THR A CA 1
ATOM 660 C C . THR A 1 94 ? -11.173 -6.878 24.045 1.00 79.62 94 THR A C 1
ATOM 662 O O . THR A 1 94 ? -12.372 -6.631 24.077 1.00 79.62 94 THR A O 1
ATOM 665 N N . GLY A 1 95 ? -10.394 -6.731 25.121 1.00 80.31 95 GLY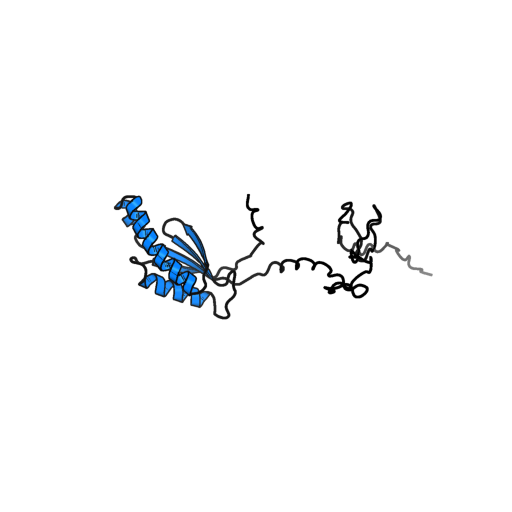 A N 1
ATOM 666 C CA . GLY A 1 95 ? -10.935 -6.321 26.417 1.00 80.31 95 GLY A CA 1
ATOM 667 C C . GLY A 1 95 ? -11.415 -4.867 26.430 1.00 80.31 95 GLY A C 1
ATOM 668 O O . GLY A 1 95 ? -12.313 -4.525 27.193 1.00 80.31 95 GLY A O 1
ATOM 669 N N . LEU A 1 96 ? -10.832 -3.990 25.605 1.00 77.50 96 LEU A N 1
ATOM 670 C CA . LEU A 1 96 ? -11.353 -2.634 25.410 1.00 77.50 96 LEU A CA 1
ATOM 671 C C . LEU A 1 96 ? -12.716 -2.659 24.716 1.00 77.50 96 LEU A C 1
ATOM 673 O O . LEU A 1 96 ? -13.610 -1.951 25.164 1.00 77.50 96 LEU A O 1
ATOM 677 N N . GLY A 1 97 ? -12.901 -3.495 23.696 1.00 80.31 97 GLY A N 1
ATOM 678 C CA . GLY A 1 97 ? -14.167 -3.620 22.974 1.00 80.31 97 GLY A CA 1
ATOM 679 C C . GLY A 1 97 ? -15.299 -4.252 23.782 1.00 80.31 97 GLY A C 1
ATOM 680 O O . GLY A 1 97 ? -16.461 -4.026 23.471 1.00 80.31 97 GLY A O 1
ATOM 681 N N . GLU A 1 98 ? -14.983 -4.991 24.845 1.00 86.56 98 GLU A N 1
ATOM 682 C CA . GLU A 1 98 ? -15.984 -5.489 25.799 1.00 86.56 98 GLU A CA 1
ATOM 683 C C . GLU A 1 98 ? -16.463 -4.413 26.787 1.00 86.56 98 GLU A C 1
ATOM 685 O O . GLU A 1 98 ? -17.554 -4.527 27.343 1.00 86.56 98 GLU A O 1
ATOM 690 N N . ARG A 1 99 ? -15.643 -3.385 27.046 1.00 81.12 99 ARG A N 1
ATOM 691 C CA . ARG A 1 99 ? -15.912 -2.355 28.069 1.00 81.12 99 ARG A CA 1
ATOM 692 C C . ARG A 1 99 ? -16.326 -1.008 27.493 1.00 81.12 99 ARG A C 1
ATOM 694 O O . ARG A 1 99 ? -16.940 -0.218 28.203 1.00 81.12 99 ARG A O 1
ATOM 701 N N . LEU A 1 100 ? -15.908 -0.718 26.267 1.00 84.44 100 LEU A N 1
ATOM 702 C CA . LEU A 1 100 ? -16.197 0.524 25.568 1.00 84.44 100 LEU A CA 1
ATOM 703 C C . LEU A 1 100 ? -17.320 0.298 24.569 1.00 84.44 100 LEU A C 1
ATOM 705 O O . LEU A 1 100 ? -17.412 -0.755 23.940 1.00 84.44 100 LEU A O 1
ATOM 709 N N . ASP A 1 101 ? -18.145 1.322 24.397 1.00 89.00 101 ASP A N 1
ATOM 710 C CA . ASP A 1 101 ? -19.052 1.371 23.267 1.00 89.00 101 ASP A CA 1
ATOM 711 C C . ASP A 1 101 ? -18.262 1.417 21.935 1.00 89.00 101 ASP A C 1
ATOM 713 O O . ASP A 1 101 ? -17.082 1.803 21.903 1.00 89.00 101 ASP A O 1
ATOM 717 N N . PRO A 1 102 ? -18.886 1.010 20.816 1.00 85.06 102 PRO A N 1
ATOM 718 C CA . PRO A 1 102 ? -18.201 0.913 19.530 1.00 85.06 102 PRO A CA 1
ATOM 719 C C . PRO A 1 102 ? -17.609 2.235 19.034 1.00 85.06 102 PRO A C 1
ATOM 721 O O . PRO A 1 102 ? -16.569 2.218 18.378 1.00 85.06 102 PRO A O 1
ATOM 724 N N . GLU A 1 103 ? -18.252 3.364 19.329 1.00 87.56 103 GLU A N 1
ATOM 725 C CA . GLU A 1 103 ? -17.815 4.690 18.881 1.00 87.56 103 GLU A CA 1
ATOM 726 C C . GLU A 1 103 ? -16.524 5.069 19.607 1.00 87.56 103 GLU A C 1
ATOM 728 O O . GLU A 1 103 ? -15.516 5.403 18.976 1.00 87.56 103 GLU A O 1
ATOM 733 N N . ARG A 1 104 ? -16.495 4.877 20.928 1.00 84.50 104 ARG A N 1
ATOM 734 C CA . ARG A 1 104 ? -15.310 5.145 21.738 1.00 84.50 104 ARG A CA 1
ATOM 735 C C . ARG A 1 104 ? -14.153 4.199 21.430 1.00 84.50 104 ARG A C 1
ATOM 737 O O . ARG A 1 104 ? -12.996 4.625 21.426 1.00 84.50 104 ARG A O 1
ATOM 744 N N . LEU A 1 105 ? -14.437 2.929 21.138 1.00 84.69 105 LEU A N 1
ATOM 745 C CA . LEU A 1 105 ? -13.416 1.984 20.680 1.00 84.69 105 LEU A CA 1
ATOM 746 C C . LEU A 1 105 ? -12.799 2.431 19.346 1.00 84.69 105 LEU A C 1
ATOM 748 O O . LEU A 1 105 ? -11.576 2.395 19.193 1.00 84.69 105 LEU A O 1
ATOM 752 N N . GLN A 1 106 ? -13.626 2.877 18.394 1.00 86.44 106 GLN A N 1
ATOM 753 C CA . GLN A 1 106 ? -13.157 3.371 17.097 1.00 86.44 106 GLN A CA 1
ATOM 754 C C . GLN A 1 106 ? -12.263 4.607 17.236 1.00 86.44 106 GLN A C 1
ATOM 756 O O . GLN A 1 106 ? -11.252 4.694 16.541 1.00 86.44 106 GLN A O 1
ATOM 761 N N . GLU A 1 107 ? -12.571 5.525 18.154 1.00 87.88 107 GLU A N 1
ATOM 762 C CA . GLU A 1 107 ? -11.725 6.697 18.431 1.00 87.88 107 GLU A CA 1
ATOM 763 C C . GLU A 1 107 ? -10.332 6.306 18.956 1.00 87.88 107 GLU A C 1
ATOM 765 O O . GLU A 1 107 ? -9.307 6.828 18.497 1.00 87.88 107 GLU A O 1
ATOM 770 N N . VAL A 1 108 ? -10.278 5.353 19.894 1.00 85.50 108 VAL A N 1
ATOM 771 C CA . VAL A 1 108 ? -9.015 4.859 20.468 1.00 85.50 108 VAL A CA 1
ATOM 772 C C . VAL A 1 108 ? -8.175 4.149 19.405 1.00 85.50 108 VAL A C 1
ATOM 774 O O . VAL A 1 108 ? -6.991 4.462 19.238 1.00 85.50 108 VAL A O 1
ATOM 777 N N . LEU A 1 109 ? -8.785 3.231 18.648 1.00 86.62 109 LEU A N 1
ATOM 778 C CA . LEU A 1 109 ? -8.103 2.521 17.562 1.00 86.62 109 LEU A CA 1
ATOM 779 C C . LEU A 1 109 ? -7.651 3.487 16.463 1.00 86.62 109 LEU A C 1
ATOM 781 O O . LEU A 1 109 ? -6.516 3.396 15.998 1.00 86.62 109 LEU A O 1
ATOM 785 N N . GLY A 1 110 ? -8.490 4.458 16.098 1.00 88.06 110 GLY A N 1
ATOM 786 C CA . GLY A 1 110 ? -8.171 5.485 15.108 1.00 88.06 110 GLY A CA 1
ATOM 787 C C . GLY A 1 110 ? -6.941 6.306 15.491 1.00 88.06 110 GLY A C 1
ATOM 788 O O . GLY A 1 110 ? -6.070 6.528 14.652 1.00 88.06 110 GLY A O 1
ATOM 789 N N . THR A 1 111 ? -6.815 6.672 16.768 1.00 88.00 111 THR A N 1
ATOM 790 C CA . THR A 1 111 ? -5.636 7.388 17.287 1.00 88.00 111 THR A CA 1
ATOM 791 C C . THR A 1 111 ? -4.368 6.535 17.181 1.00 88.00 111 THR A C 1
ATOM 793 O O . THR A 1 111 ? -3.334 7.009 16.706 1.00 88.00 111 THR A O 1
ATOM 796 N N . CYS A 1 112 ? -4.444 5.253 17.553 1.00 85.12 112 CYS A N 1
ATOM 797 C CA . CYS A 1 112 ? -3.312 4.327 17.440 1.00 85.12 112 CYS A CA 1
ATOM 798 C C . CYS A 1 112 ? -2.901 4.099 15.976 1.00 85.12 112 CYS A C 1
ATOM 800 O O . CYS A 1 112 ? -1.714 4.098 15.644 1.00 85.12 112 CYS A O 1
ATOM 802 N N . PHE A 1 113 ? -3.882 3.937 15.085 1.00 89.19 113 PHE A N 1
ATOM 803 C CA . PHE A 1 113 ? -3.657 3.744 13.656 1.00 89.19 113 PHE A CA 1
ATOM 804 C C . PHE A 1 113 ? -3.077 4.973 12.972 1.00 89.19 113 PHE A C 1
ATOM 806 O O . PHE A 1 113 ? -2.237 4.814 12.088 1.00 89.19 113 PHE A O 1
ATOM 813 N N . ALA A 1 114 ? -3.489 6.176 13.371 1.00 90.25 114 ALA A N 1
ATOM 814 C CA . ALA A 1 114 ? -2.920 7.414 12.855 1.00 90.25 114 ALA A CA 1
ATOM 815 C C . ALA A 1 114 ? -1.427 7.515 13.201 1.00 90.25 114 ALA A C 1
ATOM 817 O O . ALA A 1 114 ? -0.608 7.664 12.295 1.00 90.25 114 ALA A O 1
ATOM 818 N N . ALA A 1 115 ? -1.073 7.314 14.476 1.00 89.38 115 ALA A N 1
ATOM 819 C CA . ALA A 1 115 ? 0.319 7.339 14.929 1.00 89.38 115 ALA A CA 1
ATOM 820 C C . ALA A 1 115 ? 1.181 6.279 14.220 1.00 89.38 115 ALA A C 1
ATOM 822 O O . ALA A 1 115 ? 2.302 6.548 13.795 1.00 89.38 115 ALA A O 1
ATOM 823 N N . MET A 1 116 ? 0.658 5.061 14.043 1.00 87.94 116 MET A N 1
ATOM 824 C CA . MET A 1 116 ? 1.404 4.011 13.350 1.00 87.94 116 MET A CA 1
ATOM 825 C C . MET A 1 116 ? 1.531 4.262 11.842 1.00 87.94 116 MET A C 1
ATOM 827 O O . MET A 1 116 ? 2.583 3.979 11.269 1.00 87.94 116 MET A O 1
ATOM 831 N N . ARG A 1 117 ? 0.487 4.787 11.191 1.00 90.88 117 ARG A N 1
ATOM 832 C CA . ARG A 1 117 ? 0.528 5.150 9.768 1.00 90.88 117 ARG A CA 1
ATOM 833 C C . ARG A 1 117 ? 1.623 6.174 9.499 1.00 90.88 117 ARG A C 1
ATOM 835 O O . ARG A 1 117 ? 2.387 5.972 8.562 1.00 90.88 117 ARG A O 1
ATOM 842 N N . GLU A 1 118 ? 1.695 7.223 10.311 1.00 92.25 118 GLU A N 1
ATOM 843 C CA . GLU A 1 118 ? 2.689 8.287 10.159 1.00 92.25 118 GLU A CA 1
ATOM 844 C C . GLU A 1 118 ? 4.113 7.715 10.147 1.00 92.25 118 GLU A C 1
ATOM 846 O O . GLU A 1 118 ? 4.888 7.982 9.232 1.00 92.25 118 GLU A O 1
ATOM 851 N N . GLU A 1 119 ? 4.425 6.824 11.088 1.00 91.56 119 GLU A N 1
ATOM 852 C CA . GLU A 1 119 ? 5.746 6.192 11.182 1.00 91.56 119 GLU A CA 1
ATOM 853 C C . GLU A 1 119 ? 6.025 5.192 10.049 1.00 91.56 119 GLU A C 1
ATOM 855 O O . GLU A 1 119 ? 7.157 5.072 9.573 1.00 91.56 119 GLU A O 1
ATOM 860 N N . ILE A 1 120 ? 5.001 4.469 9.584 1.00 89.12 120 ILE A N 1
ATOM 861 C CA . ILE A 1 120 ? 5.115 3.576 8.423 1.00 89.12 120 ILE A CA 1
ATOM 862 C C . ILE A 1 120 ? 5.434 4.379 7.163 1.00 89.12 120 ILE A C 1
ATOM 864 O O . ILE A 1 120 ? 6.337 4.000 6.415 1.00 89.12 120 ILE A O 1
ATOM 868 N N . GLU A 1 121 ? 4.706 5.467 6.925 1.00 90.19 121 GLU A N 1
ATOM 869 C CA . GLU A 1 121 ? 4.886 6.325 5.753 1.00 90.19 121 GLU A CA 1
ATOM 870 C C . GLU A 1 121 ? 6.230 7.073 5.817 1.00 90.19 121 GLU A C 1
ATOM 872 O O . GLU A 1 121 ? 6.933 7.138 4.806 1.00 90.19 121 GLU A O 1
ATOM 877 N N . ALA A 1 122 ? 6.652 7.531 7.003 1.00 89.38 122 ALA A N 1
ATOM 878 C CA . ALA A 1 122 ? 7.948 8.181 7.224 1.00 89.38 122 ALA A CA 1
ATOM 879 C C . ALA A 1 122 ? 9.146 7.269 6.905 1.00 89.38 122 ALA A C 1
ATOM 881 O O . ALA A 1 122 ? 10.157 7.726 6.373 1.00 89.38 122 ALA A O 1
ATOM 882 N N . GLU A 1 123 ? 9.032 5.966 7.173 1.00 87.75 123 GLU A N 1
ATOM 883 C CA . GLU A 1 123 ? 10.049 4.970 6.809 1.00 87.75 123 GLU A CA 1
ATOM 884 C C . GLU A 1 123 ? 9.844 4.413 5.384 1.00 87.75 123 GLU A C 1
ATOM 886 O O . GLU A 1 123 ? 10.479 3.427 5.002 1.00 87.75 123 GLU A O 1
ATOM 891 N N . GLY A 1 124 ? 8.969 5.013 4.569 1.00 86.25 124 GLY A N 1
ATOM 892 C CA . GLY A 1 124 ? 8.743 4.639 3.167 1.00 86.25 124 GLY A CA 1
ATOM 893 C C . GLY A 1 124 ? 8.009 3.306 2.983 1.00 86.25 124 GLY A C 1
ATOM 894 O O . GLY A 1 124 ? 8.261 2.580 2.011 1.00 86.25 124 GLY A O 1
ATOM 895 N N . GLY A 1 125 ? 7.168 2.934 3.946 1.00 87.94 125 GLY A N 1
ATOM 896 C CA . GLY A 1 125 ? 6.188 1.859 3.836 1.00 87.94 125 GLY A CA 1
ATOM 897 C C . GLY A 1 125 ? 4.854 2.368 3.287 1.00 87.94 125 GLY A C 1
ATOM 898 O O . GLY A 1 125 ? 4.550 3.555 3.323 1.00 87.94 125 GLY A O 1
ATOM 899 N N . THR A 1 126 ? 4.039 1.462 2.757 1.00 88.38 126 THR A N 1
ATOM 900 C CA . THR A 1 126 ? 2.667 1.748 2.318 1.00 88.38 126 THR A CA 1
ATOM 901 C C . THR A 1 126 ? 1.693 0.943 3.165 1.00 88.38 126 THR A C 1
ATOM 903 O O . THR A 1 126 ? 1.819 -0.280 3.248 1.00 88.38 126 THR A O 1
ATOM 906 N N . VAL A 1 127 ? 0.710 1.606 3.776 1.00 89.81 127 VAL A N 1
ATOM 907 C CA . VAL A 1 127 ? -0.397 0.919 4.452 1.00 89.81 127 VAL A CA 1
ATOM 908 C C . VAL A 1 127 ? -1.326 0.325 3.395 1.00 89.81 127 VAL A C 1
ATOM 910 O O . VAL A 1 127 ? -1.886 1.049 2.576 1.00 89.81 127 VAL A O 1
ATOM 913 N N . GLU A 1 128 ? -1.485 -0.995 3.409 1.00 88.31 128 GLU A N 1
ATOM 914 C CA . GLU A 1 128 ? -2.343 -1.709 2.461 1.00 88.31 128 GLU A CA 1
ATOM 915 C C . GLU A 1 128 ? -3.793 -1.727 2.955 1.00 88.31 128 GLU A C 1
ATOM 917 O O . GLU A 1 128 ? -4.716 -1.411 2.205 1.00 88.31 128 GLU A O 1
ATOM 922 N N . LYS A 1 129 ? -4.008 -2.127 4.216 1.00 86.56 129 LYS A N 1
ATOM 923 C CA . LYS A 1 129 ? -5.348 -2.262 4.807 1.00 86.56 129 LYS A CA 1
ATOM 924 C C . LYS A 1 129 ? -5.328 -2.340 6.329 1.00 86.56 129 LYS A C 1
ATOM 926 O O . LYS A 1 129 ? -4.306 -2.659 6.933 1.00 86.56 129 LYS A O 1
ATOM 931 N N . PHE A 1 130 ? -6.510 -2.132 6.898 1.00 86.56 130 PHE A N 1
ATOM 932 C CA . PHE A 1 130 ? -6.843 -2.374 8.298 1.00 86.56 130 PHE A CA 1
ATOM 933 C C . PHE A 1 130 ? -7.756 -3.601 8.387 1.00 86.56 130 PHE A C 1
ATOM 935 O O . PHE A 1 130 ? -8.660 -3.758 7.560 1.00 86.56 130 PHE A O 1
ATOM 942 N N . ILE A 1 131 ? -7.503 -4.485 9.348 1.00 84.12 131 ILE A N 1
ATOM 943 C CA . ILE A 1 131 ? -8.294 -5.689 9.611 1.00 84.12 131 ILE A CA 1
ATOM 944 C C . ILE A 1 131 ? -8.611 -5.699 11.106 1.00 84.12 131 ILE A C 1
ATOM 946 O O . ILE A 1 131 ? -7.808 -6.170 11.900 1.00 84.12 131 ILE A O 1
ATOM 950 N N . GLY A 1 132 ? -9.771 -5.157 11.482 1.00 84.88 132 GLY A N 1
ATOM 951 C CA . GLY A 1 132 ? -10.126 -4.979 12.891 1.00 84.88 132 GLY A CA 1
ATOM 952 C C . GLY A 1 132 ? -9.183 -3.993 13.585 1.00 84.88 132 GLY A C 1
ATOM 953 O O . GLY A 1 132 ? -9.081 -2.838 13.177 1.00 84.88 132 GLY A O 1
ATOM 954 N N . ASP A 1 133 ? -8.501 -4.478 14.611 1.00 83.06 133 ASP A N 1
ATOM 955 C CA . ASP A 1 133 ? -7.436 -3.843 15.396 1.00 83.06 133 ASP A CA 1
ATOM 956 C C . ASP A 1 133 ? -6.037 -3.973 14.768 1.00 83.06 133 ASP A C 1
ATOM 958 O O . ASP A 1 133 ? -5.089 -3.330 15.227 1.00 83.06 133 ASP A O 1
ATOM 962 N N . ALA A 1 134 ? -5.917 -4.723 13.669 1.00 85.25 134 ALA A N 1
ATOM 963 C CA . ALA A 1 134 ? -4.660 -4.914 12.970 1.00 85.25 134 ALA A CA 1
ATOM 964 C C . ALA A 1 134 ? -4.462 -3.953 11.784 1.00 85.25 134 ALA A C 1
ATOM 966 O O . ALA A 1 134 ? -5.363 -3.701 10.980 1.00 85.25 134 ALA A O 1
ATOM 967 N N . ILE A 1 135 ? -3.227 -3.492 11.600 1.00 87.81 135 ILE A N 1
ATOM 968 C CA . ILE A 1 135 ? -2.733 -2.774 10.426 1.00 87.81 135 ILE A CA 1
ATOM 969 C C . ILE A 1 135 ? -1.784 -3.668 9.619 1.00 87.81 135 ILE A C 1
ATOM 971 O O . ILE A 1 135 ? -0.916 -4.357 10.164 1.00 87.81 135 ILE A O 1
ATOM 975 N N . VAL A 1 136 ? -1.946 -3.642 8.295 1.00 89.06 136 VAL A N 1
ATOM 976 C CA . VAL A 1 136 ? -1.074 -4.333 7.341 1.00 89.06 136 VAL A CA 1
ATOM 977 C C . VAL A 1 136 ? -0.361 -3.297 6.488 1.00 89.06 136 VAL A C 1
ATOM 979 O O . VAL A 1 136 ? -1.002 -2.541 5.752 1.00 89.06 136 VAL A O 1
ATOM 982 N N . ALA A 1 137 ? 0.966 -3.295 6.544 1.00 89.19 137 ALA A N 1
ATOM 983 C CA . ALA A 1 137 ? 1.804 -2.415 5.744 1.00 89.19 137 ALA A CA 1
ATOM 984 C C . ALA A 1 137 ? 2.854 -3.190 4.957 1.00 89.19 137 ALA A C 1
ATOM 986 O O . ALA A 1 137 ? 3.276 -4.278 5.345 1.00 89.19 137 ALA A O 1
ATOM 987 N N . VAL A 1 138 ? 3.279 -2.625 3.832 1.00 89.12 138 VAL A N 1
ATOM 988 C CA . VAL A 1 138 ? 4.251 -3.239 2.930 1.00 89.12 138 VAL A CA 1
ATOM 989 C C . VAL A 1 138 ? 5.391 -2.267 2.663 1.00 89.12 138 VAL A C 1
ATOM 991 O O . VAL A 1 138 ? 5.170 -1.105 2.337 1.00 89.12 138 VAL A O 1
ATOM 994 N N . PHE A 1 139 ? 6.618 -2.764 2.763 1.00 85.88 139 PHE A N 1
ATOM 995 C CA . PHE A 1 139 ? 7.852 -2.036 2.482 1.00 85.88 139 PHE A CA 1
ATOM 996 C C . PHE A 1 139 ? 8.544 -2.615 1.241 1.00 85.88 139 PHE A C 1
ATOM 998 O O . PHE A 1 139 ? 8.481 -3.820 0.984 1.00 85.88 139 PHE A O 1
ATOM 1005 N N . GLY A 1 140 ? 9.230 -1.755 0.480 1.00 76.06 140 GLY A N 1
ATOM 1006 C CA . GLY A 1 140 ? 9.919 -2.115 -0.776 1.00 76.06 140 GLY A CA 1
ATOM 1007 C C . GLY A 1 140 ? 9.033 -1.997 -2.021 1.00 76.06 140 GLY A C 1
ATOM 1008 O O . GLY A 1 140 ? 9.297 -2.603 -3.062 1.00 76.06 140 GLY A O 1
ATOM 1009 N N . VAL A 1 141 ? 7.913 -1.283 -1.895 1.00 71.00 141 VAL A N 1
ATOM 1010 C CA . VAL A 1 141 ? 6.815 -1.323 -2.849 1.00 71.00 141 VAL A CA 1
ATOM 1011 C C . VAL A 1 141 ? 5.963 -0.052 -2.647 1.00 71.00 141 VAL A C 1
ATOM 1013 O O . VAL A 1 141 ? 5.609 0.208 -1.507 1.00 71.00 141 VAL A O 1
ATOM 1016 N N . PRO A 1 142 ? 5.609 0.742 -3.688 1.00 59.78 142 PRO A N 1
ATOM 1017 C CA . PRO A 1 142 ? 5.986 0.655 -5.110 1.00 59.78 142 PRO A CA 1
ATOM 1018 C C . PRO A 1 142 ? 7.424 1.082 -5.413 1.00 59.78 142 PRO A C 1
ATOM 1020 O O . PRO A 1 142 ? 7.956 0.668 -6.445 1.00 59.78 142 PRO A O 1
ATOM 1023 N N . VAL A 1 143 ? 8.044 1.842 -4.512 1.00 61.12 143 VAL A N 1
ATOM 1024 C CA . VAL A 1 143 ? 9.425 2.311 -4.626 1.00 61.12 143 VAL A CA 1
ATOM 1025 C C . VAL A 1 143 ? 10.346 1.328 -3.903 1.00 61.12 143 VAL A C 1
ATOM 1027 O O . VAL A 1 143 ? 10.135 0.994 -2.735 1.00 61.12 143 VAL A O 1
ATOM 1030 N N . ALA A 1 144 ? 11.341 0.820 -4.627 1.00 58.00 144 ALA A N 1
ATOM 1031 C CA . ALA A 1 144 ? 12.460 0.119 -4.019 1.00 58.00 144 ALA A CA 1
ATOM 1032 C C . ALA A 1 144 ? 13.412 1.175 -3.453 1.00 58.00 144 ALA A C 1
ATOM 1034 O O . ALA A 1 144 ? 13.747 2.133 -4.145 1.00 58.00 144 ALA A O 1
ATOM 1035 N N . HIS A 1 145 ? 13.806 1.008 -2.198 1.00 60.22 145 HIS A N 1
ATOM 1036 C CA . HIS A 1 145 ? 14.826 1.838 -1.567 1.00 60.22 145 HIS A CA 1
ATOM 1037 C C . HIS A 1 145 ? 16.125 1.032 -1.488 1.00 60.22 145 HIS A C 1
ATOM 1039 O O . HIS A 1 145 ? 16.068 -0.199 -1.498 1.00 60.22 145 HIS A O 1
ATOM 1045 N N . GLU A 1 146 ? 17.267 1.720 -1.423 1.00 52.38 146 GLU A N 1
ATOM 1046 C CA . GLU A 1 146 ? 18.587 1.089 -1.261 1.00 52.38 146 GLU A CA 1
ATOM 1047 C C . GLU A 1 146 ? 18.694 0.328 0.073 1.00 52.38 146 GLU A C 1
ATOM 1049 O O . GLU A 1 146 ? 19.325 -0.725 0.134 1.00 52.38 146 GLU A O 1
ATOM 1054 N N . ASP A 1 147 ? 18.001 0.812 1.109 1.00 61.12 147 ASP A N 1
ATOM 1055 C CA . ASP A 1 147 ? 17.935 0.186 2.432 1.00 61.12 147 ASP A CA 1
ATOM 1056 C C . ASP A 1 147 ? 17.029 -1.056 2.476 1.00 61.12 147 ASP A C 1
ATOM 1058 O O . ASP A 1 147 ? 15.923 -1.061 1.911 1.00 61.12 147 ASP A O 1
ATOM 1062 N N . ASP A 1 148 ? 17.440 -2.068 3.259 1.00 71.62 148 ASP A N 1
ATOM 1063 C CA . ASP A 1 148 ? 16.679 -3.307 3.469 1.00 71.62 148 ASP A CA 1
ATOM 1064 C C . ASP A 1 148 ? 15.251 -2.982 3.974 1.00 71.62 148 ASP A C 1
ATOM 1066 O O . ASP A 1 148 ? 15.076 -2.378 5.042 1.00 71.62 148 ASP A O 1
ATOM 1070 N N . PRO A 1 149 ? 14.193 -3.380 3.236 1.00 74.19 149 PRO A N 1
ATOM 1071 C CA . PRO A 1 149 ? 12.803 -3.204 3.657 1.00 74.19 149 PRO A CA 1
ATOM 1072 C C . PRO A 1 149 ? 12.492 -3.758 5.059 1.00 74.19 149 PRO A C 1
ATOM 1074 O O . PRO A 1 149 ? 11.564 -3.285 5.714 1.00 74.19 149 PRO A O 1
ATOM 1077 N N . SER A 1 150 ? 13.242 -4.760 5.526 1.00 75.81 150 SER A N 1
ATOM 1078 C CA . SER 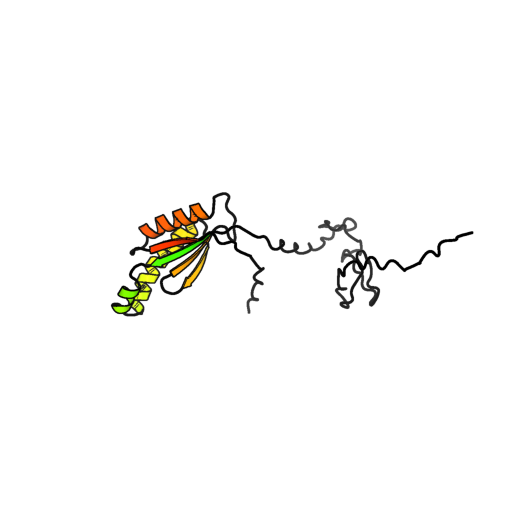A 1 150 ? 13.158 -5.346 6.869 1.00 75.81 150 SER A CA 1
ATOM 1079 C C . SER A 1 150 ? 13.566 -4.361 7.966 1.00 75.81 150 SER A C 1
ATOM 1081 O O . SER A 1 150 ? 12.882 -4.273 8.988 1.00 75.81 150 SER A O 1
ATOM 1083 N N . ASP A 1 151 ? 14.637 -3.599 7.755 1.00 82.44 151 ASP A N 1
ATOM 1084 C CA . ASP A 1 151 ? 15.164 -2.674 8.763 1.00 82.44 151 ASP A CA 1
ATOM 1085 C C . ASP A 1 151 ? 14.267 -1.444 8.901 1.00 82.44 151 ASP A C 1
ATOM 1087 O O . ASP A 1 151 ? 13.979 -1.001 10.015 1.00 82.44 151 ASP A O 1
ATOM 1091 N N . ARG A 1 152 ? 13.739 -0.943 7.778 1.00 81.00 152 ARG A N 1
ATOM 1092 C CA . ARG A 1 152 ? 12.733 0.133 7.763 1.00 81.00 152 ARG A CA 1
ATOM 1093 C C . ARG A 1 152 ? 11.445 -0.281 8.468 1.00 81.00 152 ARG A C 1
ATOM 1095 O O . ARG A 1 152 ? 10.953 0.450 9.325 1.00 81.00 152 ARG A O 1
ATOM 1102 N N . ALA A 1 153 ? 10.951 -1.492 8.200 1.00 81.06 153 ALA A N 1
ATOM 1103 C CA . ALA A 1 153 ? 9.790 -2.032 8.906 1.00 81.06 153 ALA A CA 1
ATOM 1104 C C . ALA A 1 153 ? 10.035 -2.151 10.423 1.00 81.06 153 ALA A C 1
ATOM 1106 O O . ALA A 1 153 ? 9.145 -1.852 11.223 1.00 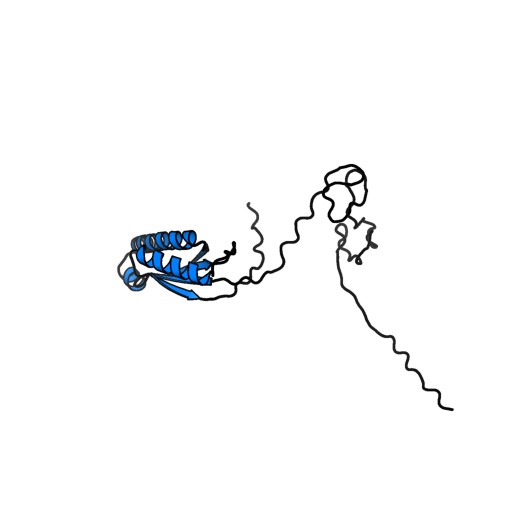81.06 153 ALA A O 1
ATOM 1107 N N . ALA A 1 154 ? 11.243 -2.552 10.835 1.00 83.94 154 ALA A N 1
ATOM 1108 C CA . ALA A 1 154 ? 11.618 -2.626 12.246 1.00 83.94 154 ALA A CA 1
ATOM 1109 C C . ALA A 1 154 ? 11.686 -1.238 12.911 1.00 83.94 154 ALA A C 1
ATOM 1111 O O . ALA A 1 154 ? 11.206 -1.075 14.039 1.00 83.94 154 ALA A O 1
ATOM 1112 N N . ARG A 1 155 ? 12.222 -0.224 12.219 1.00 85.06 155 ARG A N 1
ATOM 1113 C CA . ARG A 1 155 ? 12.251 1.162 12.711 1.00 85.06 155 ARG A CA 1
ATOM 1114 C C . ARG A 1 155 ? 10.853 1.751 12.843 1.00 85.06 155 ARG A C 1
ATOM 1116 O O . ARG A 1 155 ? 10.532 2.213 13.942 1.00 85.06 155 ARG A O 1
ATOM 1123 N N . ALA A 1 156 ? 10.024 1.630 11.803 1.00 85.31 156 ALA A N 1
ATOM 1124 C CA . ALA A 1 156 ? 8.629 2.073 11.800 1.00 85.31 156 ALA A CA 1
ATOM 1125 C C . ALA A 1 156 ? 7.858 1.457 12.969 1.00 85.31 156 ALA A C 1
ATOM 1127 O O . ALA A 1 156 ? 7.234 2.164 13.757 1.00 85.31 156 ALA A O 1
ATOM 1128 N N . ARG A 1 157 ? 7.996 0.138 13.163 1.00 81.00 157 ARG A N 1
ATOM 1129 C CA . ARG A 1 157 ? 7.442 -0.564 14.326 1.00 81.00 157 ARG A CA 1
ATOM 1130 C C . ARG A 1 157 ? 7.898 0.070 15.637 1.00 81.00 157 ARG A C 1
ATOM 1132 O O . ARG A 1 157 ? 7.072 0.320 16.506 1.00 81.00 157 ARG A O 1
ATOM 1139 N N . SER A 1 158 ? 9.206 0.258 15.815 1.00 84.25 158 SER A N 1
ATOM 1140 C CA . SER A 1 158 ? 9.762 0.740 17.083 1.00 84.25 158 SER A CA 1
ATOM 1141 C C . SER A 1 158 ? 9.272 2.146 17.430 1.00 84.25 158 SER A C 1
ATOM 1143 O O . SER A 1 158 ? 9.022 2.430 18.599 1.00 84.25 158 SER A O 1
ATOM 1145 N N . ARG A 1 159 ? 9.130 3.019 16.426 1.00 86.25 159 ARG A N 1
ATOM 1146 C CA . ARG A 1 159 ? 8.652 4.391 16.600 1.00 86.25 159 ARG A CA 1
ATOM 1147 C C . ARG A 1 159 ? 7.146 4.422 16.815 1.00 86.25 159 ARG A C 1
ATOM 1149 O O . ARG A 1 159 ? 6.709 5.003 17.800 1.00 86.25 159 ARG A O 1
ATOM 1156 N N . GLY A 1 160 ? 6.384 3.681 16.012 1.00 81.81 160 GLY A N 1
ATOM 1157 C CA . GLY A 1 160 ? 4.935 3.568 16.177 1.00 81.81 160 GLY A CA 1
ATOM 1158 C C . GLY A 1 160 ? 4.539 2.983 17.535 1.00 81.81 160 GLY A C 1
ATOM 1159 O O . GLY A 1 160 ? 3.593 3.456 18.147 1.00 81.81 160 GLY A O 1
ATOM 1160 N N . LEU A 1 161 ? 5.318 2.035 18.069 1.00 78.81 161 LEU A N 1
ATOM 1161 C CA . LEU A 1 161 ? 5.159 1.516 19.434 1.00 78.81 161 LEU A CA 1
ATOM 1162 C C . LEU A 1 161 ? 5.343 2.573 20.534 1.00 78.81 161 LEU A C 1
ATOM 1164 O O . LEU A 1 161 ? 4.776 2.424 21.611 1.00 78.81 161 LEU A O 1
ATOM 1168 N N . ARG A 1 162 ? 6.171 3.596 20.295 1.00 81.25 162 ARG A N 1
ATOM 1169 C CA . ARG A 1 162 ? 6.396 4.704 21.238 1.00 81.25 162 ARG A CA 1
ATOM 1170 C C . ARG A 1 162 ? 5.383 5.833 21.057 1.00 81.25 162 ARG A C 1
ATOM 1172 O O . ARG A 1 162 ? 5.079 6.516 22.026 1.00 81.25 162 ARG A O 1
ATOM 1179 N N . ALA A 1 163 ? 4.908 6.039 19.830 1.00 80.06 163 ALA A N 1
ATOM 1180 C CA . ALA A 1 163 ? 3.977 7.105 19.480 1.00 80.06 163 ALA A CA 1
ATOM 1181 C C . ALA A 1 163 ? 2.509 6.733 19.754 1.00 80.06 163 ALA A C 1
ATOM 1183 O O . ALA A 1 163 ? 1.709 7.606 20.085 1.00 80.06 163 ALA A O 1
ATOM 1184 N N . ALA A 1 164 ? 2.139 5.454 19.632 1.00 75.25 164 ALA A N 1
ATOM 1185 C CA . ALA A 1 164 ? 0.770 5.005 19.851 1.00 75.25 164 ALA A CA 1
ATOM 1186 C C . ALA A 1 164 ? 0.457 4.845 21.355 1.00 75.25 164 ALA A C 1
ATOM 1188 O O . ALA A 1 164 ? 1.196 4.162 22.071 1.00 75.25 164 ALA A O 1
ATOM 1189 N N . PRO A 1 165 ? -0.659 5.411 21.853 1.00 64.75 165 PRO A N 1
ATOM 1190 C CA . PRO A 1 165 ? -1.136 5.173 23.211 1.00 64.75 165 PRO A CA 1
ATOM 1191 C C . PRO A 1 165 ? -1.755 3.766 23.316 1.00 64.75 165 PRO A C 1
ATOM 1193 O O . PRO A 1 165 ? -2.964 3.585 23.224 1.00 64.75 165 PRO A O 1
ATOM 1196 N N . GLY A 1 166 ? -0.909 2.748 23.473 1.00 57.06 166 GLY A N 1
ATOM 1197 C CA . GLY A 1 166 ? -1.299 1.337 23.548 1.00 57.06 166 GLY A CA 1
ATOM 1198 C C . GLY A 1 166 ? -0.187 0.443 23.003 1.00 57.06 166 GLY A C 1
ATOM 1199 O O . GLY A 1 166 ? 0.499 0.805 22.051 1.00 57.06 166 GLY A O 1
ATOM 1200 N N . ALA A 1 167 ? 0.044 -0.723 23.608 1.00 52.75 167 ALA A N 1
ATOM 1201 C CA . ALA A 1 167 ? 1.112 -1.616 23.165 1.00 52.75 167 ALA A CA 1
ATOM 1202 C C . ALA A 1 167 ? 0.756 -2.220 21.794 1.00 52.75 167 ALA A C 1
ATOM 1204 O O . ALA A 1 167 ? -0.004 -3.176 21.713 1.00 52.75 167 ALA A O 1
ATOM 1205 N N . VAL A 1 168 ? 1.284 -1.680 20.698 1.00 56.66 168 VAL A N 1
ATOM 1206 C CA . VAL A 1 168 ? 1.065 -2.244 19.357 1.00 56.66 168 VAL A CA 1
ATOM 1207 C C . VAL A 1 168 ? 2.004 -3.430 19.103 1.00 56.66 168 VAL A C 1
ATOM 1209 O O . VAL A 1 168 ? 3.185 -3.275 18.782 1.00 56.66 168 VAL A O 1
ATOM 1212 N N . GLY A 1 169 ? 1.503 -4.653 19.242 1.00 55.06 169 GLY A N 1
ATOM 1213 C CA . GLY A 1 169 ? 2.258 -5.853 18.907 1.00 55.06 169 GLY A CA 1
ATOM 1214 C C . GLY A 1 169 ? 2.466 -5.933 17.398 1.00 55.06 169 GLY A C 1
ATOM 1215 O O . GLY A 1 169 ? 1.518 -6.171 16.666 1.00 55.06 169 GLY A O 1
ATOM 1216 N N . ALA A 1 170 ? 3.699 -5.762 16.916 1.00 55.31 170 ALA A N 1
ATOM 1217 C CA . ALA A 1 170 ? 3.995 -5.899 15.492 1.00 55.31 170 ALA A CA 1
ATOM 1218 C C . ALA A 1 170 ? 4.953 -7.049 15.195 1.00 55.31 170 ALA A C 1
ATOM 1220 O O . ALA A 1 170 ? 5.809 -7.385 16.010 1.00 55.31 170 ALA A O 1
ATOM 1221 N N . ARG A 1 171 ? 4.834 -7.677 14.031 1.00 55.62 171 ARG A N 1
ATOM 1222 C CA . ARG A 1 171 ? 5.754 -8.713 13.558 1.00 55.62 171 ARG A CA 1
ATOM 1223 C C . ARG A 1 171 ? 6.048 -8.466 12.079 1.00 55.62 171 ARG A C 1
ATOM 1225 O O . ARG A 1 171 ? 5.111 -8.432 11.281 1.00 55.62 171 ARG A O 1
ATOM 1232 N N . PRO A 1 172 ? 7.321 -8.253 11.706 1.00 54.28 172 PRO A N 1
ATOM 1233 C CA . PRO A 1 172 ? 7.704 -8.244 10.306 1.00 54.28 172 PRO A CA 1
ATOM 1234 C C . PRO A 1 172 ? 7.717 -9.686 9.791 1.00 54.28 172 PRO A C 1
ATOM 1236 O O . PRO A 1 172 ? 8.363 -10.551 10.382 1.00 54.28 172 PRO A O 1
ATOM 1239 N N . ASP A 1 173 ? 7.018 -9.932 8.690 1.00 61.78 173 ASP A N 1
ATOM 1240 C CA . ASP A 1 173 ? 7.124 -11.164 7.918 1.00 61.78 173 ASP A CA 1
ATOM 1241 C C . ASP A 1 173 ? 7.788 -10.868 6.566 1.00 61.78 173 ASP A C 1
ATOM 1243 O O . ASP A 1 173 ? 7.477 -9.885 5.876 1.00 61.78 173 ASP A O 1
ATOM 1247 N N . ARG A 1 174 ? 8.740 -11.720 6.183 1.00 54.53 174 ARG A N 1
ATOM 1248 C CA . ARG A 1 174 ? 9.438 -11.619 4.900 1.00 54.53 174 ARG A CA 1
ATOM 1249 C C . ARG A 1 174 ? 8.626 -12.362 3.850 1.00 54.53 174 ARG A C 1
ATOM 1251 O O . ARG A 1 174 ? 8.831 -13.547 3.599 1.00 54.53 174 ARG A O 1
ATOM 1258 N N . ALA A 1 175 ? 7.735 -11.640 3.181 1.00 54.47 175 ALA A N 1
ATOM 1259 C CA . ALA A 1 175 ? 6.956 -12.182 2.076 1.00 54.47 175 ALA A CA 1
ATOM 1260 C C . ALA A 1 175 ? 7.560 -11.807 0.712 1.00 54.47 175 ALA A C 1
ATOM 1262 O O . ALA A 1 175 ? 8.108 -10.730 0.504 1.00 54.47 175 ALA A O 1
ATOM 1263 N N . ARG A 1 176 ? 7.416 -12.681 -0.288 1.00 45.22 176 ARG A N 1
ATOM 1264 C CA . ARG A 1 176 ? 7.717 -12.325 -1.686 1.00 45.22 176 ARG A CA 1
ATOM 1265 C C . ARG A 1 176 ? 6.432 -11.858 -2.358 1.00 45.22 176 ARG A C 1
ATOM 1267 O O . ARG A 1 176 ? 5.550 -12.674 -2.621 1.00 45.22 176 ARG A O 1
ATOM 1274 N N . SER A 1 177 ? 6.326 -10.568 -2.674 1.00 44.16 177 SER A N 1
ATOM 1275 C CA . SER A 1 177 ? 5.169 -10.051 -3.407 1.00 44.16 177 SER A CA 1
ATOM 1276 C C . SER A 1 177 ? 5.314 -10.311 -4.907 1.00 44.16 177 SER A C 1
ATOM 1278 O O . SER A 1 177 ? 6.360 -10.074 -5.515 1.00 44.16 177 SER A O 1
ATOM 1280 N N . ARG A 1 178 ? 4.234 -10.803 -5.522 1.00 38.41 178 ARG A N 1
ATOM 1281 C CA . ARG A 1 178 ? 4.067 -10.856 -6.977 1.00 38.41 178 ARG A CA 1
ATOM 1282 C C . ARG A 1 178 ? 3.168 -9.689 -7.369 1.00 38.41 178 ARG A C 1
ATOM 1284 O O . ARG A 1 178 ? 1.950 -9.812 -7.262 1.00 38.41 178 ARG A O 1
ATOM 1291 N N . ARG A 1 179 ? 3.711 -8.584 -7.882 1.00 38.62 179 ARG A N 1
ATOM 1292 C CA . ARG A 1 179 ? 2.837 -7.598 -8.535 1.00 38.62 179 ARG A CA 1
ATOM 1293 C C . ARG A 1 179 ? 2.312 -8.190 -9.845 1.00 38.62 179 ARG A C 1
ATOM 1295 O O . ARG A 1 179 ? 3.062 -8.483 -10.774 1.00 38.62 179 ARG A O 1
ATOM 1302 N N . GLY A 1 180 ? 1.005 -8.427 -9.896 1.00 33.38 180 GLY A N 1
ATOM 1303 C CA . GLY A 1 180 ? 0.243 -8.397 -11.140 1.00 33.38 180 GLY A CA 1
ATOM 1304 C C . GLY A 1 180 ? -0.203 -6.962 -11.378 1.00 33.38 180 GLY A C 1
ATOM 1305 O O . GLY A 1 180 ? -0.585 -6.292 -10.424 1.00 33.38 180 GLY A O 1
ATOM 1306 N N . ALA A 1 181 ? -0.107 -6.491 -12.619 1.00 32.16 181 ALA A N 1
ATOM 1307 C CA . ALA A 1 181 ? -0.567 -5.168 -13.014 1.00 32.16 181 ALA A CA 1
ATOM 1308 C C . ALA A 1 181 ? -2.017 -4.955 -12.548 1.00 32.16 181 ALA A C 1
ATOM 1310 O O . ALA A 1 181 ? -2.941 -5.588 -13.062 1.00 32.16 181 ALA A O 1
ATOM 1311 N N . ALA A 1 182 ? -2.216 -4.084 -11.559 1.00 3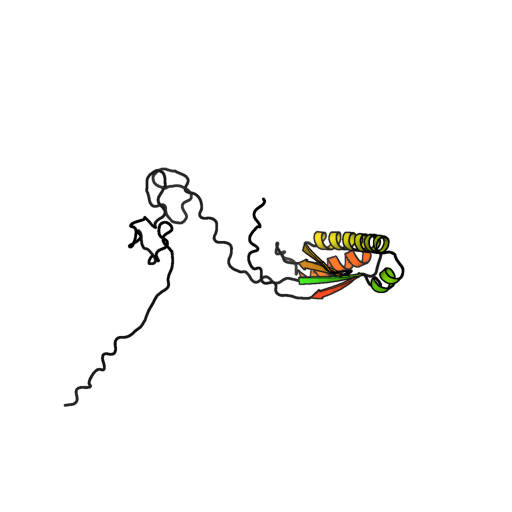2.75 182 ALA A N 1
ATOM 1312 C CA . ALA A 1 182 ? -3.533 -3.553 -11.267 1.00 32.75 182 ALA A CA 1
ATOM 1313 C C . ALA A 1 182 ? -3.894 -2.644 -12.446 1.00 32.75 182 ALA A C 1
ATOM 1315 O O . ALA A 1 182 ? -3.280 -1.594 -12.633 1.00 32.75 182 ALA A O 1
ATOM 1316 N N . ARG A 1 183 ? -4.842 -3.079 -13.286 1.00 29.34 183 ARG A N 1
ATOM 1317 C CA . ARG A 1 183 ? -5.454 -2.197 -14.285 1.00 29.34 183 ARG A CA 1
ATOM 1318 C C . ARG A 1 183 ? -6.008 -0.970 -13.548 1.00 29.34 183 ARG A C 1
ATOM 1320 O O . ARG A 1 183 ? -6.760 -1.169 -12.589 1.00 29.34 183 ARG A O 1
ATOM 1327 N N . PRO A 1 184 ? -5.694 0.268 -13.964 1.00 27.45 184 PRO A N 1
ATOM 1328 C CA . PRO A 1 184 ? -6.381 1.431 -13.424 1.00 27.45 184 PRO A CA 1
ATOM 1329 C C . PRO A 1 184 ? -7.879 1.294 -13.732 1.00 27.45 184 PRO A C 1
ATOM 1331 O O . PRO A 1 184 ? -8.269 1.042 -14.874 1.00 27.45 184 PRO A O 1
ATOM 1334 N N . ARG A 1 185 ? -8.725 1.391 -12.698 1.00 28.81 185 ARG A N 1
ATOM 1335 C CA . ARG A 1 185 ? -10.179 1.456 -12.883 1.00 28.81 185 ARG A CA 1
ATOM 1336 C C . ARG A 1 185 ? -10.504 2.750 -13.641 1.00 28.81 185 ARG A C 1
ATOM 1338 O O . ARG A 1 185 ? -10.002 3.800 -13.235 1.00 28.81 185 ARG A O 1
ATOM 1345 N N . PRO A 1 186 ? -11.319 2.707 -14.709 1.00 29.19 186 PRO A N 1
ATOM 1346 C CA . PRO A 1 186 ? -11.744 3.924 -15.385 1.00 29.19 186 PRO A CA 1
ATOM 1347 C C . PRO A 1 186 ? -12.550 4.781 -14.405 1.00 29.19 186 PRO A C 1
ATOM 1349 O O . PRO A 1 186 ? -13.456 4.280 -13.734 1.00 29.19 186 PRO A O 1
ATOM 1352 N N . ARG A 1 187 ? -12.187 6.062 -14.303 1.00 36.03 187 ARG A N 1
ATOM 1353 C CA . ARG A 1 187 ? -12.998 7.061 -13.604 1.00 36.03 187 ARG A CA 1
ATOM 1354 C C . ARG A 1 187 ? -14.286 7.244 -14.413 1.00 36.03 187 ARG A C 1
ATOM 1356 O O . ARG A 1 187 ? -14.206 7.494 -15.613 1.00 36.03 187 ARG A O 1
ATOM 1363 N N . ARG A 1 188 ? -15.430 7.009 -13.770 1.00 44.03 188 ARG A N 1
ATOM 1364 C CA . ARG A 1 188 ? -16.748 7.408 -14.279 1.00 44.03 188 ARG A CA 1
ATOM 1365 C C . ARG A 1 188 ? -16.958 8.891 -14.035 1.00 44.03 188 ARG A C 1
ATOM 1367 O O . ARG A 1 188 ? -16.423 9.371 -13.010 1.00 44.03 188 ARG A O 1
#

Secondary structure (DSSP, 8-state):
--------------------B-TTT--B--TT-SB-TTT--B-S---TTT-----TT-SB-TTT--B-PPPPP-PPP--EEE-EEEEEEETTHHHHHHHS-HHHHHHHHHHHHHHHHHHHHHTTEEEEEEETTEEEEEES-SS--SS-HHHHHHHHHHHHHHHSSS-EEEEEE--EEE----PPPPP-